Protein AF-A0A2E6N2S7-F1 (afdb_monomer_lite)

Radius of gyration: 23.58 Å; chains: 1; bounding box: 53×40×68 Å

Foldseek 3Di:
DDFQKDWDPFWPWFPFQPQVDPPGKFFAAPVVRDTDDDLPDLRGAWIAHALKIFGNVVLVKFKDKAQAAPVPPFFDDPDDTDRMDRPQWDQCDPPPLFQHRDTGGDRRIWMWMQGSVRWIKIKHWQDQFHPSDDRNDPQCSDPVRNGDGRTTIMIMMIGRDPGRGRDDDQDWFFAQPVVRDTDDPLVDLRTAWTDGQQAIFGPVVLVKFKAKDLAAPVPCPDDDPDDGDTDDRDQFDQQCCHVVHRDTHGDHRMKMWMQGSVRDIDIDHDPGSPD

Sequence (275 aa):
MYNTIIENKEPVGDINDYPDQAGKYTFYDLDQGATVADSSSDLWDIAFGGTTLLANAEHDGGIQVIQSTYSEVKNAPEMGFSDTNASWYVYTGEAPNLPKHAVLPKSDATIIIKTPTGNYAKMEILSYYEGNPDVTSAEFANFMTRSSAGYFTFNYVLQTSESTQLYHVDSYTFLDLDTGTIVEDTLSSQWDIGFNATNIIANTGHNGGIQPLNIAFNLVDEAPLDGYGSLEASWYTYTMNNTPPHAVLPKENYTLTVKTPDELYAKFRVISYYI

Secondary structure (DSSP, 8-state):
----EEE-SSPEEEEE--TTSTT--EEEETTTTEEES-SSSSS-SEEEETTEEEE-GGGT-EEEEEES-TTT--B--SS--BSEE-TTEEE-TT-TTS-TT-EEE-TTEEEEEE-TTS-EEEEEEEEEETT---TTSHHHHSTTTSPPEEEEEEEEEEE-SS--B-S----PEEE-TTT--EE--TTSSS--EEEETTEEEE-GGGT-EEEEESS-GGG--S--SS--BPPPS-SEEE-TTSSSTT-EEEPTT-EEEEE-TTS-EEEE----S--

Structure (mmCIF, N/CA/C/O backbone):
data_AF-A0A2E6N2S7-F1
#
_entry.id   AF-A0A2E6N2S7-F1
#
loop_
_atom_site.group_PDB
_atom_site.id
_atom_site.type_symbol
_atom_site.label_atom_id
_atom_site.label_alt_id
_atom_site.label_comp_id
_atom_site.label_asym_id
_atom_site.label_entity_id
_atom_site.label_seq_id
_atom_site.pdbx_PDB_ins_code
_atom_site.Cartn_x
_atom_site.Cartn_y
_atom_site.Cartn_z
_atom_site.occupancy
_atom_site.B_iso_or_equiv
_atom_site.auth_seq_id
_atom_site.auth_comp_id
_atom_site.auth_asym_id
_atom_site.auth_atom_id
_atom_site.pdbx_PDB_model_num
ATOM 1 N N . MET A 1 1 ? -10.932 10.083 13.652 1.00 45.81 1 MET A N 1
ATOM 2 C CA . MET A 1 1 ? -10.688 9.824 12.226 1.00 45.81 1 MET A CA 1
ATOM 3 C C . MET A 1 1 ? -10.253 8.383 12.106 1.00 45.81 1 MET A C 1
ATOM 5 O O . MET A 1 1 ? -9.238 8.018 12.689 1.00 45.81 1 MET A O 1
ATOM 9 N N . TYR A 1 2 ? -11.055 7.575 11.423 1.00 47.62 2 TYR A N 1
ATOM 10 C CA . TYR A 1 2 ? -10.744 6.194 11.053 1.00 47.62 2 TYR A CA 1
ATOM 11 C C . TYR A 1 2 ? -9.392 6.089 10.353 1.00 47.62 2 TYR A C 1
ATOM 13 O O . TYR A 1 2 ? -8.965 7.020 9.666 1.00 47.62 2 TYR A O 1
ATOM 21 N N . ASN A 1 3 ? -8.767 4.917 10.438 1.00 53.66 3 ASN A N 1
ATOM 22 C CA . ASN A 1 3 ? -7.751 4.585 9.462 1.00 53.66 3 ASN A CA 1
ATOM 23 C C . ASN A 1 3 ? -8.413 4.274 8.117 1.00 53.66 3 ASN A C 1
ATOM 25 O O . ASN A 1 3 ? -8.954 3.191 7.916 1.00 53.66 3 ASN A O 1
ATOM 29 N N . THR A 1 4 ? -8.385 5.239 7.213 1.00 66.38 4 THR A N 1
ATOM 30 C CA . THR A 1 4 ? -9.005 5.144 5.893 1.00 66.38 4 THR A CA 1
ATOM 31 C C . THR A 1 4 ? -7.978 4.793 4.821 1.00 66.38 4 THR A C 1
ATOM 33 O O . THR A 1 4 ? -8.149 5.146 3.662 1.00 66.38 4 THR A O 1
ATOM 36 N N . ILE A 1 5 ? -6.879 4.133 5.186 1.00 79.12 5 ILE A N 1
ATOM 37 C CA . ILE A 1 5 ? -5.790 3.819 4.264 1.00 79.12 5 ILE A CA 1
ATOM 38 C C . ILE A 1 5 ? -5.590 2.307 4.140 1.00 79.12 5 ILE A C 1
ATOM 40 O O . ILE A 1 5 ? -5.519 1.596 5.141 1.00 79.12 5 ILE A O 1
ATOM 44 N N . ILE A 1 6 ? -5.452 1.844 2.898 1.00 77.12 6 ILE A N 1
ATOM 45 C CA . ILE A 1 6 ? -4.908 0.542 2.515 1.00 77.12 6 ILE A CA 1
ATOM 46 C C . ILE A 1 6 ? -3.446 0.763 2.118 1.00 77.12 6 ILE A C 1
ATOM 48 O O . ILE A 1 6 ? -3.149 1.581 1.255 1.00 77.12 6 ILE A O 1
ATOM 52 N N . GLU A 1 7 ? -2.522 0.038 2.736 1.00 80.44 7 GLU A N 1
ATOM 53 C CA . GLU A 1 7 ? -1.099 0.059 2.388 1.00 80.44 7 GLU A CA 1
ATOM 54 C C . GLU A 1 7 ? -0.618 -1.375 2.199 1.00 80.44 7 GLU A C 1
ATOM 56 O O . GLU A 1 7 ? -0.964 -2.271 2.980 1.00 80.44 7 GLU A O 1
ATOM 61 N N . ASN A 1 8 ? 0.181 -1.607 1.160 1.00 72.94 8 ASN A N 1
ATOM 62 C CA . ASN A 1 8 ? 0.798 -2.907 0.965 1.00 72.94 8 ASN A CA 1
ATOM 63 C C . ASN A 1 8 ? 1.905 -3.116 2.013 1.00 72.94 8 ASN A C 1
ATOM 65 O O . ASN A 1 8 ? 2.840 -2.331 2.133 1.00 72.94 8 ASN A O 1
ATOM 69 N N . LYS A 1 9 ? 1.803 -4.200 2.789 1.00 59.19 9 LYS A N 1
ATOM 70 C CA . LYS A 1 9 ? 2.777 -4.512 3.853 1.00 59.19 9 LYS A CA 1
ATOM 71 C C . LYS A 1 9 ? 4.136 -4.955 3.309 1.00 59.19 9 LYS A C 1
ATOM 73 O O . LYS A 1 9 ? 5.143 -4.783 3.982 1.00 59.19 9 LYS A O 1
ATOM 78 N N . GLU A 1 10 ? 4.133 -5.524 2.110 1.00 74.44 10 GLU A N 1
ATOM 79 C CA . GLU A 1 10 ? 5.308 -5.902 1.330 1.00 74.44 10 GLU A CA 1
ATOM 80 C C . GLU A 1 10 ? 5.119 -5.394 -0.102 1.00 74.44 10 GLU A C 1
ATOM 82 O O . GLU A 1 10 ? 3.966 -5.293 -0.546 1.00 74.44 10 GLU A O 1
ATOM 87 N N . PRO A 1 11 ? 6.203 -5.101 -0.843 1.00 81.75 11 PRO A N 1
ATOM 88 C CA . PRO A 1 11 ? 6.109 -4.668 -2.229 1.00 81.75 11 PRO A CA 1
ATOM 89 C C . PRO A 1 11 ? 5.257 -5.616 -3.069 1.00 81.75 11 PRO A C 1
ATOM 91 O O . PRO A 1 11 ? 5.426 -6.836 -3.019 1.00 81.75 11 PRO A O 1
ATOM 94 N N . VAL A 1 12 ? 4.371 -5.048 -3.884 1.00 88.44 12 VAL A N 1
ATOM 95 C CA . VAL A 1 12 ? 3.730 -5.806 -4.958 1.00 88.44 12 VAL A CA 1
ATOM 96 C C . VAL A 1 12 ? 4.824 -6.132 -5.963 1.00 88.44 12 VAL A C 1
ATOM 98 O O . VAL A 1 12 ? 5.444 -5.220 -6.505 1.00 88.44 12 VAL A O 1
ATOM 101 N N . GLY A 1 13 ? 5.109 -7.416 -6.152 1.00 89.25 13 GLY A N 1
ATOM 102 C CA . GLY A 1 13 ? 6.222 -7.887 -6.972 1.00 89.25 13 GLY A CA 1
ATOM 103 C C . GLY A 1 13 ? 5.800 -8.376 -8.352 1.00 89.25 13 GLY A C 1
ATOM 104 O O . GLY A 1 13 ? 4.724 -8.949 -8.516 1.00 89.25 13 GLY A O 1
ATOM 105 N N . ASP A 1 14 ? 6.703 -8.196 -9.316 1.00 89.81 14 ASP A N 1
ATOM 106 C CA . ASP A 1 14 ? 6.715 -8.863 -10.624 1.00 89.81 14 ASP A CA 1
ATOM 107 C C . ASP A 1 14 ? 5.408 -8.785 -11.439 1.00 89.81 14 ASP A C 1
ATOM 109 O O . ASP A 1 14 ? 5.019 -9.739 -12.121 1.00 89.81 14 ASP A O 1
ATOM 113 N N . ILE A 1 15 ? 4.745 -7.623 -11.441 1.00 92.00 15 ILE A N 1
ATOM 114 C CA . ILE A 1 15 ? 3.624 -7.373 -12.354 1.00 92.00 15 ILE A CA 1
ATOM 115 C C . ILE A 1 15 ? 4.159 -7.282 -13.785 1.00 92.00 15 ILE A C 1
ATOM 117 O O . ILE A 1 15 ? 4.786 -6.296 -14.171 1.00 92.00 15 ILE A O 1
ATOM 121 N N . ASN A 1 16 ? 3.916 -8.337 -14.563 1.00 89.62 16 ASN A N 1
ATOM 122 C CA . ASN A 1 16 ? 4.327 -8.444 -15.959 1.00 89.62 16 ASN A CA 1
ATOM 123 C C . ASN A 1 16 ? 3.457 -7.538 -16.844 1.00 89.62 16 ASN A C 1
ATOM 125 O O . ASN A 1 16 ? 2.233 -7.673 -16.844 1.00 89.62 16 ASN A O 1
ATOM 129 N N . ASP A 1 17 ? 4.075 -6.651 -17.618 1.00 82.62 17 ASP A N 1
ATOM 130 C CA . ASP A 1 17 ? 3.407 -5.701 -18.519 1.00 82.62 17 ASP A CA 1
ATOM 131 C C . ASP A 1 17 ? 3.196 -6.231 -19.952 1.00 82.62 17 ASP A C 1
ATOM 133 O O . ASP A 1 17 ? 2.742 -5.501 -20.832 1.00 82.62 17 ASP A O 1
ATOM 137 N N . TYR A 1 18 ? 3.497 -7.511 -20.184 1.00 78.81 18 TYR A N 1
ATOM 138 C CA . TYR A 1 18 ? 3.562 -8.158 -21.494 1.00 78.81 18 TYR A CA 1
ATOM 139 C C . TYR A 1 18 ? 4.505 -7.429 -22.465 1.00 78.81 18 TYR A C 1
ATOM 141 O O . TYR A 1 18 ? 4.066 -7.002 -23.540 1.00 78.81 18 TYR A O 1
ATOM 149 N N . PRO A 1 19 ? 5.815 -7.361 -22.166 1.00 60.94 19 PRO A N 1
ATOM 150 C CA . PRO A 1 19 ? 6.756 -6.510 -22.901 1.00 60.94 19 PRO A CA 1
ATOM 151 C C . PRO A 1 19 ? 6.884 -6.900 -24.386 1.00 60.94 19 PRO A C 1
ATOM 153 O O . PRO A 1 19 ? 7.243 -6.077 -25.228 1.00 60.94 19 PRO A O 1
ATOM 156 N N . ASP A 1 20 ? 6.530 -8.143 -24.726 1.00 67.88 20 ASP A N 1
ATOM 157 C CA . ASP A 1 20 ? 6.567 -8.690 -26.085 1.00 67.88 20 ASP A CA 1
ATOM 158 C C . ASP A 1 20 ? 5.304 -8.395 -26.924 1.00 67.88 20 ASP A C 1
ATOM 160 O O . ASP A 1 20 ? 5.239 -8.762 -28.101 1.00 67.88 20 ASP A O 1
ATOM 164 N N . GLN A 1 21 ? 4.273 -7.761 -26.350 1.00 72.44 21 GLN A N 1
ATOM 165 C CA . GLN A 1 21 ? 2.991 -7.489 -27.014 1.00 72.44 21 GLN A CA 1
ATOM 166 C C . GLN A 1 21 ? 2.689 -5.987 -27.012 1.00 72.44 21 GLN A C 1
ATOM 168 O O . GLN A 1 21 ? 2.054 -5.457 -26.105 1.00 72.44 21 GLN A O 1
ATOM 173 N N . ALA A 1 22 ? 3.114 -5.296 -28.073 1.00 65.31 22 ALA A N 1
ATOM 174 C CA . ALA A 1 22 ? 2.882 -3.861 -28.223 1.00 65.31 22 ALA A CA 1
ATOM 175 C C . ALA A 1 22 ? 1.387 -3.498 -28.109 1.00 65.31 22 ALA A C 1
ATOM 177 O O . ALA A 1 22 ? 0.545 -4.075 -28.799 1.00 65.31 22 ALA A O 1
ATOM 178 N N . GLY A 1 23 ? 1.076 -2.510 -27.265 1.00 66.31 23 GLY A N 1
ATOM 179 C CA . GLY A 1 23 ? -0.289 -2.026 -27.028 1.00 66.31 23 GLY A CA 1
ATOM 180 C C . GLY A 1 23 ? -1.098 -2.854 -26.029 1.00 66.31 23 GLY A C 1
ATOM 181 O O . GLY A 1 23 ? -2.272 -2.557 -25.819 1.00 66.31 23 GLY A O 1
ATOM 182 N N . LYS A 1 24 ? -0.495 -3.877 -25.414 1.00 83.88 24 LYS A N 1
ATOM 183 C CA . LYS A 1 24 ? -1.107 -4.608 -24.309 1.00 83.88 24 LYS A CA 1
ATOM 184 C C . LYS A 1 24 ? -0.773 -3.936 -22.982 1.00 83.88 24 LYS A C 1
ATOM 186 O O . LYS A 1 24 ? 0.335 -3.447 -22.792 1.00 83.88 24 LYS A O 1
ATOM 191 N N . TYR A 1 25 ? -1.755 -3.935 -22.092 1.00 89.88 25 TYR A N 1
ATOM 192 C CA . TYR A 1 25 ? -1.628 -3.448 -20.730 1.00 89.88 25 TYR A CA 1
ATOM 193 C C . TYR A 1 25 ? -2.002 -4.554 -19.751 1.00 89.88 25 TYR A C 1
ATOM 195 O O . TYR A 1 25 ? -2.849 -5.404 -20.049 1.00 89.88 25 TYR A O 1
ATOM 203 N N . THR A 1 26 ? -1.391 -4.505 -18.575 1.00 94.56 26 THR A N 1
ATOM 204 C CA . THR A 1 26 ? -1.820 -5.266 -17.403 1.00 94.56 26 THR A CA 1
ATOM 205 C C . THR A 1 26 ? -2.539 -4.325 -16.455 1.00 94.56 26 THR A C 1
ATOM 207 O O . THR A 1 26 ? -1.920 -3.394 -15.948 1.00 94.56 26 THR A O 1
ATOM 210 N N . PHE A 1 27 ? -3.833 -4.555 -16.243 1.00 95.00 27 PHE A N 1
ATOM 211 C CA . PHE A 1 27 ? -4.695 -3.734 -15.392 1.00 95.00 27 PHE A CA 1
ATOM 212 C C . PHE A 1 27 ? -4.622 -4.212 -13.946 1.00 95.00 27 PHE A C 1
ATOM 214 O O . PHE A 1 27 ? -4.563 -5.420 -13.699 1.00 95.00 27 PHE A O 1
ATOM 221 N N . TYR A 1 28 ? -4.630 -3.277 -13.003 1.00 95.44 28 TYR A N 1
ATOM 222 C CA . TYR A 1 28 ? -4.494 -3.535 -11.578 1.00 95.44 28 TYR A CA 1
ATOM 223 C C . TYR A 1 28 ? -5.544 -2.753 -10.787 1.00 95.44 28 TYR A C 1
ATOM 225 O O . TYR A 1 28 ? -5.749 -1.559 -11.012 1.00 95.44 28 TYR A O 1
ATOM 233 N N . ASP A 1 29 ? -6.186 -3.459 -9.867 1.00 95.06 29 ASP A N 1
ATOM 234 C CA . ASP A 1 29 ? -7.141 -2.952 -8.888 1.00 95.06 29 ASP A CA 1
ATOM 235 C C . ASP A 1 29 ? -6.398 -2.785 -7.551 1.00 95.06 29 ASP A C 1
ATOM 237 O O . ASP A 1 29 ? -5.865 -3.755 -6.995 1.00 95.06 29 ASP A O 1
ATOM 241 N N . LEU A 1 30 ? -6.297 -1.546 -7.066 1.00 93.94 30 LEU A N 1
ATOM 242 C CA . LEU A 1 30 ? -5.593 -1.188 -5.833 1.00 93.94 30 LEU A CA 1
ATOM 243 C C . LEU A 1 30 ? -6.410 -1.521 -4.581 1.00 93.94 30 LEU A C 1
ATOM 245 O O . LEU A 1 30 ? -5.805 -1.775 -3.534 1.00 93.9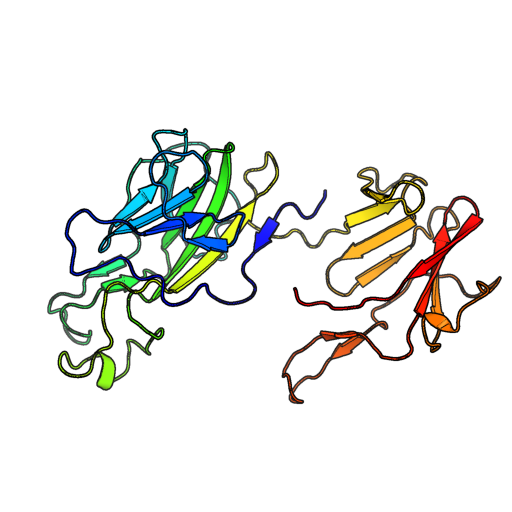4 30 LEU A O 1
ATOM 249 N N . ASP A 1 31 ? -7.742 -1.546 -4.683 1.00 89.50 31 ASP A N 1
ATOM 250 C CA . ASP A 1 31 ? -8.643 -1.957 -3.607 1.00 89.50 31 ASP A CA 1
ATOM 251 C C . ASP A 1 31 ? -8.498 -3.463 -3.335 1.00 89.50 31 ASP A C 1
ATOM 253 O O . ASP A 1 31 ? -8.380 -3.889 -2.183 1.00 89.50 31 ASP A O 1
ATOM 257 N N . GLN A 1 32 ? -8.450 -4.279 -4.393 1.00 88.50 32 GLN A N 1
ATOM 258 C CA . GLN A 1 32 ? -8.249 -5.730 -4.293 1.00 88.50 32 GLN A CA 1
ATOM 259 C C . GLN A 1 32 ? -6.776 -6.133 -4.166 1.00 88.50 32 GLN A C 1
ATOM 261 O O . GLN A 1 32 ? -6.483 -7.241 -3.712 1.00 88.50 32 GLN A O 1
ATOM 266 N N . GLY A 1 33 ? -5.850 -5.271 -4.591 1.00 90.62 33 GLY A N 1
ATOM 267 C CA . GLY A 1 33 ? -4.431 -5.601 -4.674 1.00 90.62 33 GLY A CA 1
ATOM 268 C C . GLY A 1 33 ? -4.157 -6.719 -5.686 1.00 90.62 33 GLY A C 1
ATOM 269 O O . GLY A 1 33 ? -3.375 -7.630 -5.407 1.00 90.62 33 GLY A O 1
ATOM 270 N N . ALA A 1 34 ? -4.833 -6.694 -6.838 1.00 89.06 34 ALA A N 1
ATOM 271 C CA . ALA A 1 34 ? -4.767 -7.770 -7.823 1.00 89.06 34 ALA A CA 1
ATOM 272 C C . ALA A 1 34 ? -4.886 -7.270 -9.267 1.00 89.06 34 ALA A C 1
ATOM 274 O O . ALA A 1 34 ? -5.436 -6.209 -9.548 1.00 89.06 34 ALA A O 1
ATOM 275 N N . THR A 1 35 ? -4.395 -8.080 -10.209 1.00 92.12 35 THR A N 1
ATOM 276 C CA . THR A 1 35 ? -4.603 -7.815 -11.639 1.00 92.12 35 THR A CA 1
ATOM 277 C C . THR A 1 35 ? -6.010 -8.201 -12.079 1.00 92.12 35 THR A C 1
ATOM 279 O O . THR A 1 35 ? -6.566 -9.197 -11.611 1.00 92.12 35 THR A O 1
ATOM 282 N N . VAL A 1 36 ? -6.562 -7.452 -13.033 1.00 92.06 36 VAL A N 1
ATOM 283 C CA . VAL A 1 36 ? -7.862 -7.742 -13.647 1.00 92.06 36 VAL A CA 1
ATOM 284 C C . VAL A 1 36 ? -7.732 -7.879 -15.163 1.00 92.06 36 VAL A C 1
ATOM 286 O O . VAL A 1 36 ? -6.840 -7.313 -15.793 1.00 92.06 36 VAL A O 1
ATOM 289 N N . ALA A 1 37 ? -8.608 -8.686 -15.763 1.00 88.12 37 ALA A N 1
ATOM 290 C CA . ALA A 1 37 ? -8.588 -8.950 -17.205 1.00 88.12 37 ALA A CA 1
ATOM 291 C C . ALA A 1 37 ? -9.474 -7.989 -18.013 1.00 88.12 37 ALA A C 1
ATOM 293 O O . ALA A 1 37 ? -9.289 -7.858 -19.222 1.00 88.12 37 ALA A O 1
ATOM 294 N N . ASP A 1 38 ? -10.460 -7.370 -17.365 1.00 86.50 38 ASP A N 1
ATOM 295 C CA . ASP A 1 38 ? -11.390 -6.444 -17.999 1.00 86.50 38 ASP A CA 1
ATOM 296 C C . ASP A 1 38 ? -10.794 -5.035 -18.043 1.00 86.50 38 ASP A C 1
ATOM 298 O O . ASP A 1 38 ? -10.432 -4.479 -17.012 1.00 86.50 38 ASP A O 1
ATOM 302 N N . SER A 1 39 ? -10.709 -4.467 -19.245 1.00 88.62 39 SER A N 1
ATOM 303 C CA . SER A 1 39 ? -10.189 -3.120 -19.489 1.00 88.62 39 SER A CA 1
ATOM 304 C C . SER A 1 39 ? -11.280 -2.059 -19.629 1.00 88.62 39 SER A C 1
ATOM 306 O O . SER A 1 39 ? -10.964 -0.900 -19.868 1.00 88.62 39 SER A O 1
ATOM 308 N N . SER A 1 40 ? -12.555 -2.456 -19.606 1.00 90.31 40 SER A N 1
ATOM 309 C CA . SER A 1 40 ? -13.687 -1.593 -19.969 1.00 90.31 40 SER A CA 1
ATOM 310 C C . SER A 1 40 ? -14.532 -1.132 -18.784 1.00 90.31 40 SER A C 1
ATOM 312 O O . SER A 1 40 ? -15.361 -0.236 -18.948 1.00 90.31 40 SER A O 1
ATOM 314 N N . SER A 1 41 ? -14.333 -1.725 -17.607 1.00 92.38 41 SER A N 1
ATOM 315 C CA . SER A 1 41 ? -15.009 -1.341 -16.367 1.00 92.38 41 SER A CA 1
ATOM 316 C C . SER A 1 41 ? -14.225 -0.310 -15.555 1.00 92.38 41 SER A C 1
ATOM 318 O O . SER A 1 41 ? -13.077 0.022 -15.852 1.00 92.38 41 SER A O 1
ATOM 320 N N . ASP A 1 42 ? -14.873 0.171 -14.502 1.00 93.56 42 ASP A N 1
ATOM 321 C CA . ASP A 1 42 ? -14.348 1.016 -13.431 1.00 93.56 42 ASP A CA 1
ATOM 322 C C . ASP A 1 42 ? -13.611 0.219 -12.336 1.00 93.56 42 ASP A C 1
ATOM 324 O O . ASP A 1 42 ? -13.215 0.789 -11.326 1.00 93.56 42 ASP A O 1
ATOM 328 N N . LEU A 1 43 ? -13.409 -1.092 -12.528 1.00 92.88 43 LEU A N 1
ATOM 329 C CA . LEU A 1 43 ? -12.814 -1.991 -11.529 1.00 92.88 43 LEU A CA 1
ATOM 330 C C . LEU A 1 43 ? -11.285 -1.911 -11.432 1.00 92.88 43 LEU A C 1
ATOM 332 O O . LEU A 1 43 ? -10.702 -2.561 -10.577 1.00 92.88 43 LEU A O 1
ATOM 336 N N . TRP A 1 44 ? -10.614 -1.200 -12.333 1.00 95.88 44 TRP A N 1
ATOM 337 C CA . TRP A 1 44 ? -9.159 -1.051 -12.310 1.00 95.88 44 TRP A CA 1
ATOM 338 C C . TRP A 1 44 ? -8.768 0.412 -12.176 1.00 95.88 44 TRP A C 1
ATOM 340 O O . TRP A 1 44 ? -9.443 1.299 -12.704 1.00 95.88 44 TRP A O 1
ATOM 350 N N . ASP A 1 45 ? -7.633 0.650 -11.526 1.00 97.25 45 ASP A N 1
ATOM 351 C CA . ASP A 1 45 ? -7.157 2.000 -11.215 1.00 97.25 45 ASP A CA 1
ATOM 352 C C . ASP A 1 45 ? -5.978 2.407 -12.092 1.00 97.25 45 ASP A C 1
ATOM 354 O O . ASP A 1 45 ? -5.908 3.529 -12.601 1.00 97.25 45 ASP A O 1
ATOM 358 N N . ILE A 1 46 ? -5.040 1.474 -12.270 1.00 97.69 46 ILE A N 1
ATOM 359 C CA . ILE A 1 46 ? -3.793 1.679 -12.999 1.00 97.69 46 ILE A CA 1
ATOM 360 C C . ILE A 1 46 ? -3.501 0.487 -13.902 1.00 97.69 46 ILE A C 1
ATOM 362 O O . ILE A 1 46 ? -3.780 -0.661 -13.559 1.00 97.69 46 ILE A O 1
ATOM 366 N N . ALA A 1 47 ? -2.906 0.753 -15.060 1.00 96.62 47 ALA A N 1
ATOM 367 C CA . ALA A 1 47 ? -2.406 -0.275 -15.950 1.00 96.62 47 ALA A CA 1
ATOM 368 C C . ALA A 1 47 ? -0.954 -0.021 -16.369 1.00 96.62 47 ALA A C 1
ATOM 370 O O . ALA A 1 47 ? -0.521 1.120 -16.549 1.00 96.62 47 ALA A O 1
ATOM 371 N N . PHE A 1 48 ? -0.211 -1.110 -16.548 1.00 95.94 48 PHE A N 1
ATOM 372 C CA . PHE A 1 48 ? 1.213 -1.114 -16.882 1.00 95.94 48 PHE A CA 1
ATOM 373 C C . PHE A 1 48 ? 1.410 -1.571 -18.328 1.00 95.94 48 PHE A C 1
ATOM 375 O O . PHE A 1 48 ? 0.868 -2.609 -18.712 1.00 95.94 48 PHE A O 1
ATOM 382 N N . GLY A 1 49 ? 2.161 -0.805 -19.125 1.00 92.69 49 GLY A N 1
ATOM 383 C CA . GLY A 1 49 ? 2.475 -1.151 -20.514 1.00 92.69 49 GLY A CA 1
ATOM 384 C C . GLY A 1 49 ? 3.791 -0.529 -20.984 1.00 92.69 49 GLY A C 1
ATOM 385 O O . GLY A 1 49 ? 3.879 0.682 -21.230 1.00 92.69 49 GLY A O 1
ATOM 386 N N . GLY A 1 50 ? 4.832 -1.350 -21.123 1.00 92.12 50 GLY A N 1
ATOM 387 C CA . GLY A 1 50 ? 6.194 -0.867 -21.322 1.00 92.12 50 GLY A CA 1
ATOM 388 C C . GLY A 1 50 ? 6.591 0.050 -20.168 1.00 92.12 50 GLY A C 1
ATOM 389 O O . GLY A 1 50 ? 6.340 -0.231 -19.007 1.00 92.12 50 GLY A O 1
ATOM 390 N N . THR A 1 51 ? 7.135 1.227 -20.468 1.00 93.94 51 THR A N 1
ATOM 391 C CA . THR A 1 51 ? 7.422 2.236 -19.435 1.00 93.94 51 THR A CA 1
ATOM 392 C C . THR A 1 51 ? 6.268 3.209 -19.169 1.00 93.94 51 THR A C 1
ATOM 394 O O . THR A 1 51 ? 6.428 4.167 -18.406 1.00 93.94 51 THR A O 1
ATOM 397 N N . THR A 1 52 ? 5.111 2.996 -19.800 1.00 95.25 52 THR A N 1
ATOM 398 C CA . THR A 1 52 ? 3.942 3.870 -19.669 1.00 95.25 52 THR A CA 1
ATOM 399 C C . THR A 1 52 ? 2.991 3.326 -18.614 1.00 95.25 52 THR A C 1
ATOM 401 O O . THR A 1 52 ? 2.609 2.158 -18.644 1.00 95.25 52 THR A O 1
ATOM 404 N N . LEU A 1 53 ? 2.580 4.209 -17.712 1.00 97.19 53 LEU A N 1
ATOM 405 C CA . LEU A 1 53 ? 1.498 3.984 -16.768 1.00 97.19 53 LEU A CA 1
ATOM 406 C C . LEU A 1 53 ? 0.223 4.612 -17.335 1.00 97.19 53 LEU A C 1
ATOM 408 O O . LEU A 1 53 ? 0.260 5.747 -17.822 1.00 97.19 53 LEU A O 1
ATOM 412 N N . LEU A 1 54 ? -0.881 3.878 -17.280 1.00 96.94 54 LEU A N 1
ATOM 413 C CA . LEU A 1 54 ? -2.199 4.287 -17.761 1.00 96.94 54 LEU A CA 1
ATOM 414 C C . LEU A 1 54 ? -3.159 4.356 -16.572 1.00 96.94 54 LEU A C 1
ATOM 416 O O . LEU A 1 54 ? -3.197 3.434 -15.766 1.00 96.94 54 LEU A O 1
ATOM 420 N N . ALA A 1 55 ? -3.932 5.430 -16.478 1.00 97.69 55 ALA A N 1
ATOM 421 C CA . ALA A 1 55 ? -5.043 5.543 -15.546 1.00 97.69 55 ALA A CA 1
ATOM 422 C C . ALA A 1 55 ? -6.365 5.207 -16.234 1.00 97.69 55 ALA A C 1
ATOM 424 O O . ALA A 1 55 ? -6.500 5.352 -17.452 1.00 97.69 55 ALA A O 1
ATOM 425 N N . ASN A 1 56 ? -7.362 4.834 -15.438 1.00 97.19 56 ASN A N 1
ATOM 426 C CA . ASN A 1 56 ? -8.712 4.575 -15.922 1.00 97.19 56 ASN A CA 1
ATOM 427 C C . ASN A 1 56 ? -9.504 5.870 -16.189 1.00 97.19 56 ASN A C 1
ATOM 429 O O . ASN A 1 56 ? -10.511 6.165 -15.550 1.00 97.19 56 ASN A O 1
ATOM 433 N N . ALA A 1 57 ? -9.004 6.687 -17.115 1.00 96.38 57 ALA A N 1
ATOM 434 C CA . ALA A 1 57 ? -9.525 8.026 -17.389 1.00 96.38 57 ALA A CA 1
ATOM 435 C C . ALA A 1 57 ? -10.920 8.034 -18.036 1.00 96.38 57 ALA A C 1
ATOM 437 O O . ALA A 1 57 ? -11.648 9.015 -17.901 1.00 96.38 57 ALA A O 1
ATOM 438 N N . GLU A 1 58 ? -11.320 6.945 -18.703 1.00 95.56 58 GLU A N 1
ATOM 439 C CA . GLU A 1 58 ? -12.688 6.798 -19.225 1.00 95.56 58 GLU A CA 1
ATOM 440 C C . GLU A 1 58 ? -13.733 6.699 -18.102 1.00 95.56 58 GLU A C 1
ATOM 442 O O . GLU A 1 58 ? -14.898 7.026 -18.324 1.00 95.56 58 GLU A O 1
ATOM 447 N N . HIS A 1 59 ? -13.298 6.318 -16.898 1.00 96.62 59 HIS A N 1
ATOM 448 C CA . HIS A 1 59 ? -14.102 6.240 -15.680 1.00 96.62 59 HIS A CA 1
ATOM 449 C C . HIS A 1 59 ? -13.619 7.246 -14.624 1.00 96.62 59 HIS A C 1
ATOM 451 O O . HIS A 1 59 ? -13.562 6.932 -13.445 1.00 96.62 59 HIS A O 1
ATOM 457 N N . ASP A 1 60 ? -13.237 8.459 -15.040 1.00 95.81 60 ASP A N 1
ATOM 458 C CA . ASP A 1 60 ? -12.833 9.579 -14.165 1.00 95.81 60 ASP A CA 1
ATOM 459 C C . ASP A 1 60 ? -11.549 9.379 -13.331 1.00 95.81 60 ASP A C 1
ATOM 461 O O . ASP A 1 60 ? -11.213 10.224 -12.480 1.00 95.81 60 ASP A O 1
ATOM 465 N N . GLY A 1 61 ? -10.795 8.313 -13.603 1.00 97.00 61 GLY A N 1
ATOM 466 C CA . GLY A 1 61 ? -9.466 8.093 -13.049 1.00 97.00 61 GLY A CA 1
ATOM 467 C C . GLY A 1 61 ? -8.418 9.053 -13.620 1.00 97.00 61 GLY A C 1
ATOM 468 O O . GLY A 1 61 ? -8.650 9.807 -14.565 1.00 97.00 61 GLY A O 1
ATOM 469 N N . GLY A 1 62 ? -7.219 9.039 -13.046 1.00 98.00 62 GLY A N 1
ATOM 470 C CA . GLY A 1 62 ? -6.125 9.864 -13.552 1.00 98.00 62 GLY A CA 1
ATOM 471 C C . GLY A 1 62 ? -4.785 9.575 -12.892 1.00 98.00 62 GLY A C 1
ATOM 472 O O . GLY A 1 62 ? -4.726 9.056 -11.784 1.00 98.00 62 GLY A O 1
ATOM 473 N N . ILE A 1 63 ? -3.690 9.936 -13.560 1.00 98.38 63 ILE A N 1
ATOM 474 C CA . ILE A 1 63 ? -2.330 9.740 -13.051 1.00 98.38 63 ILE A CA 1
ATOM 475 C C . ILE A 1 63 ? -1.515 11.034 -13.090 1.00 98.38 63 ILE A C 1
ATOM 477 O O . ILE A 1 63 ? -1.601 11.832 -14.022 1.00 98.38 63 ILE A O 1
ATOM 481 N N . GLN A 1 64 ? -0.689 11.241 -12.071 1.00 98.19 64 GLN A N 1
ATOM 482 C CA . GLN A 1 64 ? 0.298 12.314 -12.005 1.00 98.19 64 GLN A CA 1
ATOM 483 C C . GLN A 1 64 ? 1.602 11.776 -11.410 1.00 98.19 64 GLN A C 1
ATOM 485 O O . GLN A 1 64 ? 1.584 10.850 -10.612 1.00 98.19 64 GLN A O 1
ATOM 490 N N . VAL A 1 65 ? 2.746 12.360 -11.770 1.00 98.19 65 VAL A N 1
ATOM 491 C CA . VAL A 1 65 ? 4.032 12.070 -11.117 1.00 98.19 65 VAL A CA 1
ATOM 492 C C . VAL A 1 65 ? 4.540 13.340 -10.446 1.00 98.19 65 VAL A C 1
ATOM 494 O O . VAL A 1 65 ? 4.784 14.342 -11.118 1.00 98.19 65 VAL A O 1
ATOM 497 N N . ILE A 1 66 ? 4.699 13.287 -9.126 1.00 97.44 66 ILE A N 1
ATOM 498 C CA . ILE A 1 66 ? 5.241 14.359 -8.292 1.00 97.44 66 ILE A CA 1
ATOM 499 C C . ILE A 1 66 ? 6.746 14.145 -8.122 1.00 97.44 66 ILE A C 1
ATOM 501 O O . ILE A 1 66 ? 7.188 13.051 -7.775 1.00 97.44 66 ILE A O 1
ATOM 505 N N . GLN A 1 67 ? 7.525 15.210 -8.333 1.00 96.25 67 GLN A N 1
ATOM 506 C CA . GLN A 1 67 ? 8.974 15.227 -8.105 1.00 96.25 67 GLN A CA 1
ATOM 507 C C . GLN A 1 67 ? 9.306 15.398 -6.612 1.00 96.25 67 GLN A C 1
ATOM 509 O O . GLN A 1 67 ? 9.740 16.461 -6.171 1.00 96.25 67 GLN A O 1
ATOM 514 N N . SER A 1 68 ? 9.007 14.377 -5.816 1.00 94.38 68 SER A N 1
ATOM 515 C CA . SER A 1 68 ? 9.305 14.294 -4.387 1.00 94.38 68 SER A CA 1
ATOM 516 C C . SER A 1 68 ? 9.397 12.826 -3.977 1.00 94.38 68 SER A C 1
ATOM 518 O O . SER A 1 68 ? 8.881 11.939 -4.668 1.00 94.38 68 SER A O 1
ATOM 520 N N . THR A 1 69 ? 10.079 12.563 -2.866 1.00 91.00 69 THR A N 1
ATOM 521 C CA . THR A 1 69 ? 10.228 11.203 -2.346 1.00 91.00 69 THR A CA 1
ATOM 522 C C . THR A 1 69 ? 8.894 10.655 -1.833 1.00 91.00 69 THR A C 1
ATOM 524 O O . THR A 1 69 ? 8.028 11.400 -1.367 1.00 91.00 69 THR A O 1
ATOM 527 N N . TYR A 1 70 ? 8.742 9.331 -1.870 1.00 91.25 70 TYR A N 1
ATOM 528 C CA . TYR A 1 70 ? 7.506 8.645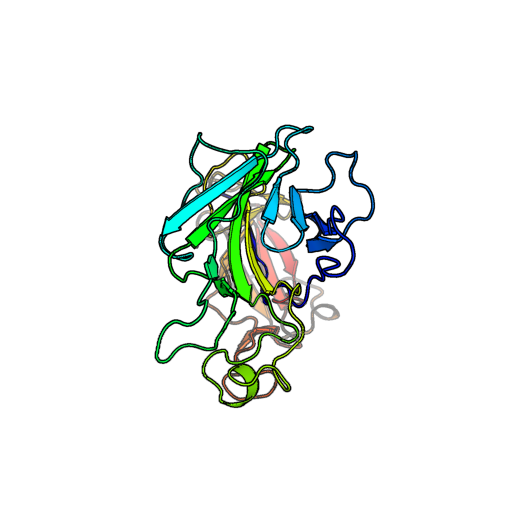 -1.480 1.00 91.25 70 TYR A CA 1
ATOM 529 C C . TYR A 1 70 ? 7.027 8.979 -0.056 1.00 91.25 70 TYR A C 1
ATOM 531 O O . TYR A 1 70 ? 5.825 9.091 0.209 1.00 91.25 70 TYR A O 1
ATOM 539 N N . SER A 1 71 ? 7.964 9.178 0.874 1.00 88.31 71 SER A N 1
ATOM 540 C CA . SER A 1 71 ? 7.679 9.493 2.279 1.00 88.31 71 SER A CA 1
ATOM 541 C C . SER A 1 71 ? 7.273 10.954 2.513 1.00 88.31 71 SER A C 1
ATOM 543 O O . SER A 1 71 ? 6.555 11.249 3.471 1.00 88.31 71 SER A O 1
ATOM 545 N N . GLU A 1 72 ? 7.698 11.873 1.646 1.00 89.50 72 GLU A N 1
ATOM 546 C CA . GLU A 1 72 ? 7.377 13.301 1.738 1.00 89.50 72 GLU A CA 1
ATOM 547 C C . GLU A 1 72 ? 5.990 13.625 1.180 1.00 89.50 72 GLU A C 1
ATOM 549 O O . GLU A 1 72 ? 5.334 14.563 1.649 1.00 89.50 72 GLU A O 1
ATOM 554 N N . VAL A 1 73 ? 5.506 12.832 0.221 1.00 92.56 73 VAL A N 1
ATOM 555 C CA . VAL A 1 73 ? 4.152 12.978 -0.311 1.00 92.56 73 VAL A CA 1
ATOM 556 C C . VAL A 1 73 ? 3.129 12.503 0.718 1.00 92.56 73 VAL A C 1
ATOM 558 O O . VAL A 1 73 ? 2.940 11.309 0.971 1.00 92.56 73 VAL A O 1
ATOM 561 N N . LYS A 1 74 ? 2.441 13.488 1.297 1.00 90.81 74 LYS A N 1
ATOM 562 C CA . LYS A 1 74 ? 1.418 13.303 2.330 1.00 90.81 74 LYS A CA 1
ATOM 563 C C . LYS A 1 74 ? -0.004 13.528 1.839 1.00 90.81 74 LYS A C 1
ATOM 565 O O . LYS A 1 74 ? -0.924 12.986 2.431 1.00 90.81 74 LYS A O 1
ATOM 570 N N . ASN A 1 75 ? -0.197 14.315 0.788 1.00 92.69 75 ASN A N 1
ATOM 571 C CA . ASN A 1 75 ? -1.525 14.572 0.245 1.00 92.69 75 ASN A CA 1
ATOM 572 C C . ASN A 1 75 ? -1.502 14.488 -1.280 1.00 92.69 75 ASN A C 1
ATOM 574 O O . ASN A 1 75 ? -0.521 14.897 -1.905 1.00 92.69 75 ASN A O 1
ATOM 578 N N . ALA A 1 76 ? -2.590 13.992 -1.858 1.00 94.75 76 ALA A N 1
ATOM 579 C CA . ALA A 1 76 ? -2.857 14.064 -3.281 1.00 94.75 76 ALA A CA 1
ATOM 580 C C . ALA A 1 76 ? -3.108 15.525 -3.706 1.00 94.75 76 ALA A C 1
ATOM 582 O O . ALA A 1 76 ? -3.718 16.294 -2.954 1.00 94.75 76 ALA A O 1
ATOM 583 N N . PRO A 1 77 ? -2.662 15.929 -4.904 1.00 94.06 77 PRO A N 1
ATOM 584 C CA . PRO A 1 77 ? -3.021 17.208 -5.492 1.00 94.06 77 PRO A CA 1
ATOM 585 C C . PRO A 1 77 ? -4.472 17.178 -5.990 1.00 94.06 77 PRO A C 1
ATOM 587 O O . PRO A 1 77 ? -4.978 16.137 -6.394 1.00 94.06 77 PRO A O 1
ATOM 590 N N . GLU A 1 78 ? -5.130 18.336 -6.024 1.00 88.12 78 GLU A N 1
ATOM 591 C CA . GLU A 1 78 ? -6.524 18.448 -6.491 1.00 88.12 78 GLU A CA 1
ATOM 592 C C . GLU A 1 78 ? -6.657 18.452 -8.026 1.00 88.12 78 GLU A C 1
ATOM 594 O O . GLU A 1 78 ? -7.746 18.270 -8.565 1.00 88.12 78 GLU A O 1
ATOM 599 N N . MET A 1 79 ? -5.564 18.695 -8.756 1.00 93.12 79 MET A N 1
ATOM 600 C CA . MET A 1 79 ? -5.585 18.879 -10.209 1.00 93.12 79 MET A CA 1
ATOM 601 C C . MET A 1 79 ? -4.290 18.422 -10.891 1.00 93.12 79 MET A C 1
ATOM 603 O O . MET A 1 79 ? -3.267 18.198 -10.245 1.00 93.12 79 MET A O 1
ATOM 607 N N . GLY A 1 80 ? -4.325 18.358 -12.227 1.00 95.06 80 GLY A N 1
ATOM 608 C CA . GLY A 1 80 ? -3.165 18.047 -13.072 1.00 95.06 80 GLY A CA 1
ATOM 609 C C . GLY A 1 80 ? -2.986 16.558 -13.373 1.00 95.06 80 GLY A C 1
ATOM 610 O O . GLY A 1 80 ? -1.877 16.135 -13.692 1.00 95.06 80 GLY A O 1
ATOM 611 N N . PHE A 1 81 ? -4.039 15.762 -13.219 1.00 97.56 81 PHE A N 1
ATOM 612 C CA . PHE A 1 81 ? -4.038 14.363 -13.625 1.00 97.56 81 PHE A CA 1
ATOM 613 C C . PHE A 1 81 ? -4.150 14.247 -15.148 1.00 97.56 81 PHE A C 1
ATOM 615 O O . PHE A 1 81 ? -4.848 15.036 -15.787 1.00 97.56 81 PHE A O 1
ATOM 622 N N . SER A 1 82 ? -3.447 13.273 -15.713 1.00 97.88 82 SER A N 1
ATOM 623 C CA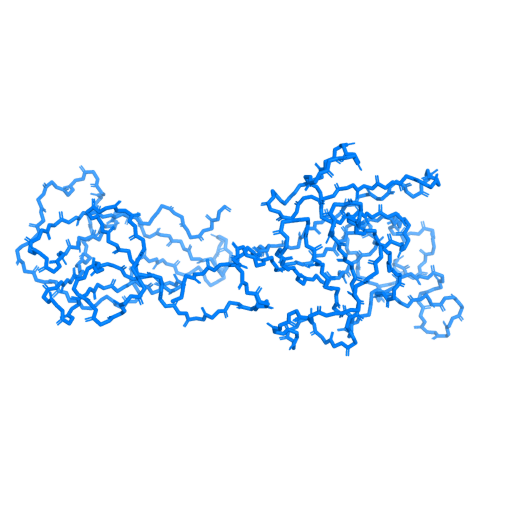 . SER A 1 82 ? -3.503 12.893 -17.123 1.00 97.88 82 SER A CA 1
ATOM 624 C C . SER A 1 82 ? -3.901 11.429 -17.267 1.00 97.88 82 SER A C 1
ATOM 626 O O . SER A 1 82 ? -3.824 10.667 -16.308 1.00 97.88 82 SER A O 1
ATOM 628 N N . ASP A 1 83 ? -4.280 11.021 -18.475 1.00 97.88 83 ASP A N 1
ATOM 629 C CA . ASP A 1 83 ? -4.665 9.631 -18.750 1.00 97.88 83 ASP A CA 1
ATOM 630 C C . ASP A 1 83 ? -3.453 8.692 -18.699 1.00 97.88 83 ASP A C 1
ATOM 632 O O . ASP A 1 83 ? -3.562 7.532 -18.322 1.00 97.88 83 ASP A O 1
ATOM 636 N N . THR A 1 84 ? -2.270 9.192 -19.068 1.00 97.31 84 THR A N 1
ATOM 637 C CA . THR A 1 84 ? -1.023 8.416 -19.091 1.00 97.31 84 THR A CA 1
ATOM 638 C C . THR A 1 84 ? 0.143 9.192 -18.492 1.00 97.31 84 THR A C 1
ATOM 640 O O . THR A 1 84 ? 0.152 10.429 -18.495 1.00 97.31 84 THR A O 1
ATOM 643 N N . ASN A 1 85 ? 1.153 8.478 -17.988 1.00 97.50 85 ASN A N 1
ATOM 644 C CA . ASN A 1 85 ? 2.411 9.070 -17.540 1.00 97.50 85 ASN A CA 1
ATOM 645 C C . ASN A 1 85 ? 3.601 8.102 -17.679 1.00 97.50 85 ASN A C 1
ATOM 647 O O . ASN A 1 85 ? 3.485 6.910 -17.421 1.00 97.50 85 ASN A O 1
ATOM 651 N N . ALA A 1 86 ? 4.772 8.630 -18.043 1.00 96.62 86 ALA A N 1
ATOM 652 C CA . ALA A 1 86 ? 6.022 7.874 -18.186 1.00 96.62 86 ALA A CA 1
ATOM 653 C C . ALA A 1 86 ? 7.217 8.582 -17.507 1.00 96.62 86 ALA A C 1
ATOM 655 O O . ALA A 1 86 ? 8.372 8.374 -17.862 1.00 96.62 86 ALA A O 1
ATOM 656 N N . SER A 1 87 ? 6.961 9.471 -16.542 1.00 97.44 87 SER A N 1
ATOM 657 C CA . SER A 1 87 ? 7.995 10.331 -15.937 1.00 97.44 87 SER A CA 1
ATOM 658 C C . SER A 1 87 ? 8.705 9.709 -14.728 1.00 97.44 87 SER A C 1
ATOM 660 O O . SER A 1 87 ? 9.628 10.326 -14.191 1.00 97.44 87 SER A O 1
ATOM 662 N N . TRP A 1 88 ? 8.306 8.505 -14.312 1.00 97.62 88 TRP A N 1
ATOM 663 C CA . TRP A 1 88 ? 8.760 7.818 -13.095 1.00 97.62 88 TRP A CA 1
ATOM 664 C C . TRP A 1 88 ? 10.190 7.254 -13.172 1.00 97.62 88 TRP A C 1
ATOM 666 O O . TRP A 1 88 ? 10.760 6.901 -12.144 1.00 97.62 88 TRP A O 1
ATOM 676 N N . TYR A 1 89 ? 10.798 7.188 -14.361 1.00 97.94 89 TYR A N 1
ATOM 677 C CA . TYR A 1 89 ? 12.103 6.554 -14.571 1.00 97.94 89 TYR A CA 1
ATOM 678 C C . TYR A 1 89 ? 13.133 7.464 -15.244 1.00 97.94 89 TYR A C 1
ATOM 680 O O . TYR A 1 89 ? 12.818 8.499 -15.842 1.00 97.94 89 TYR A O 1
ATOM 688 N N . VAL A 1 90 ? 14.392 7.036 -15.168 1.00 96.50 90 VAL A N 1
ATOM 689 C CA . VAL A 1 90 ? 15.504 7.488 -16.005 1.00 96.50 90 VAL A CA 1
ATOM 690 C C . VAL A 1 90 ? 15.934 6.340 -16.909 1.00 96.50 90 VAL A C 1
ATOM 692 O O . VAL A 1 90 ? 16.124 5.210 -16.461 1.00 96.50 90 VAL A O 1
ATOM 695 N N . TYR A 1 91 ? 16.123 6.641 -18.191 1.00 96.56 91 TYR A N 1
ATOM 696 C CA . TYR A 1 91 ? 16.773 5.730 -19.123 1.00 96.56 91 TYR A CA 1
ATOM 697 C C . TYR A 1 91 ? 18.267 6.039 -19.197 1.00 96.56 91 TYR A C 1
ATOM 699 O O . TYR A 1 91 ? 18.654 7.156 -19.544 1.00 96.56 91 TYR A O 1
ATOM 707 N N . THR A 1 92 ? 19.115 5.062 -18.885 1.00 94.69 92 THR A N 1
ATOM 708 C CA . THR A 1 92 ? 20.566 5.288 -18.776 1.00 94.69 92 THR A CA 1
ATOM 709 C C . THR A 1 92 ? 21.269 5.411 -20.128 1.00 94.69 92 THR A C 1
ATOM 711 O O . THR A 1 92 ? 22.341 6.010 -20.201 1.00 94.69 92 THR A O 1
ATOM 714 N N . GLY A 1 93 ? 20.699 4.858 -21.206 1.00 92.38 93 GLY A N 1
ATOM 715 C CA . GLY A 1 93 ? 21.337 4.846 -22.525 1.00 92.38 93 GLY A CA 1
ATOM 716 C C . GLY A 1 93 ? 22.765 4.288 -22.464 1.00 92.38 93 GLY A C 1
ATOM 717 O O . GLY A 1 93 ? 22.977 3.164 -22.023 1.00 92.38 93 GLY A O 1
ATOM 718 N N . GLU A 1 94 ? 23.755 5.080 -22.873 1.00 91.69 94 GLU A N 1
ATOM 719 C CA . GLU A 1 94 ? 25.180 4.729 -22.755 1.00 91.69 94 GLU A CA 1
ATOM 720 C C . GLU A 1 94 ? 25.938 5.591 -21.730 1.00 91.69 94 GLU A C 1
ATOM 722 O O . GLU A 1 94 ? 27.142 5.813 -21.866 1.00 91.69 94 GLU A O 1
ATOM 727 N N . ALA A 1 95 ? 25.244 6.111 -20.714 1.00 87.94 95 ALA A N 1
ATOM 728 C CA . ALA A 1 95 ? 25.860 6.949 -19.693 1.00 87.94 95 ALA A CA 1
ATOM 729 C C . ALA A 1 95 ? 27.058 6.243 -19.014 1.00 87.94 95 ALA A C 1
ATOM 731 O O . ALA A 1 95 ? 26.981 5.054 -18.687 1.00 87.94 95 ALA A O 1
ATOM 732 N N . PRO A 1 96 ? 28.176 6.959 -18.785 1.00 83.75 96 PRO A N 1
ATOM 733 C CA . PRO A 1 96 ? 29.350 6.378 -18.152 1.00 83.75 96 PRO A CA 1
ATOM 734 C C . PRO A 1 96 ? 29.035 5.957 -16.713 1.00 83.75 96 PRO A C 1
ATOM 736 O O . PRO A 1 96 ? 28.357 6.674 -15.983 1.00 83.75 96 PRO A O 1
ATOM 739 N N . ASN A 1 97 ? 29.586 4.814 -16.298 1.00 85.81 97 ASN A N 1
ATOM 740 C CA . ASN A 1 97 ? 29.444 4.245 -14.951 1.00 85.81 97 ASN A CA 1
ATOM 741 C C . ASN A 1 97 ? 28.015 3.830 -14.550 1.00 85.81 97 ASN A C 1
ATOM 743 O O . ASN A 1 97 ? 27.771 3.594 -13.371 1.00 85.81 97 ASN A O 1
ATOM 747 N N . LEU A 1 98 ? 27.090 3.707 -15.507 1.00 88.44 98 LEU A N 1
ATOM 748 C CA . LEU A 1 98 ? 25.759 3.143 -15.281 1.00 88.44 98 LEU A CA 1
ATOM 749 C C . LEU A 1 98 ? 25.549 1.880 -16.129 1.00 88.44 98 LEU A C 1
ATOM 751 O O . LEU A 1 98 ? 26.169 1.742 -17.191 1.00 88.44 98 LEU A O 1
ATOM 755 N N . PRO A 1 99 ? 24.664 0.957 -15.702 1.00 91.25 99 PRO A N 1
ATOM 756 C CA . PRO A 1 99 ? 24.222 -0.146 -16.545 1.00 91.25 99 PRO A CA 1
ATOM 757 C C . PRO A 1 99 ? 23.687 0.405 -17.863 1.00 91.25 99 PRO A C 1
ATOM 759 O O . PRO A 1 99 ? 22.808 1.265 -17.863 1.00 91.25 99 PRO A O 1
ATOM 762 N N . LYS A 1 100 ? 24.206 -0.069 -18.995 1.00 92.69 100 LYS A N 1
ATOM 763 C CA . LYS A 1 100 ? 23.764 0.411 -20.308 1.00 92.69 100 LYS A CA 1
ATOM 764 C C . LYS A 1 100 ? 22.298 0.046 -20.562 1.00 92.69 100 LYS A C 1
ATOM 766 O O . LYS A 1 100 ? 21.851 -1.027 -20.151 1.00 92.69 100 LYS A O 1
ATOM 771 N N . HIS A 1 101 ? 21.583 0.912 -21.274 1.00 93.00 101 HIS A N 1
ATOM 772 C CA . HIS A 1 101 ? 20.192 0.768 -21.717 1.00 93.00 101 HIS A CA 1
ATOM 773 C C . HIS A 1 101 ? 19.252 0.240 -20.621 1.00 93.00 101 HIS A C 1
ATOM 775 O O . HIS A 1 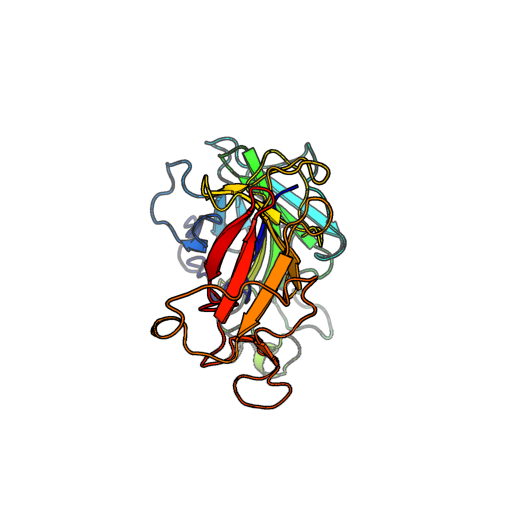101 ? 18.413 -0.622 -20.874 1.00 93.00 101 HIS A O 1
ATOM 781 N N . ALA A 1 102 ? 19.437 0.713 -19.392 1.00 95.50 102 ALA A N 1
ATOM 782 C CA . ALA A 1 102 ? 18.631 0.340 -18.243 1.00 95.50 102 ALA A CA 1
ATOM 783 C C . ALA A 1 102 ? 17.537 1.381 -17.981 1.00 95.50 102 ALA A C 1
ATOM 785 O O . ALA A 1 102 ? 17.719 2.572 -18.243 1.00 95.50 102 ALA A O 1
ATOM 786 N N . VAL A 1 103 ? 16.408 0.911 -17.459 1.00 96.88 103 VAL A N 1
ATOM 787 C CA . VAL A 1 103 ? 15.280 1.719 -16.987 1.00 96.88 103 VAL A CA 1
ATOM 788 C C . VAL A 1 103 ? 15.325 1.690 -15.467 1.00 96.88 103 VAL A C 1
ATOM 790 O O . VAL A 1 103 ? 15.068 0.654 -14.865 1.00 96.88 103 VAL A O 1
ATOM 793 N N . LEU A 1 104 ? 15.709 2.802 -14.850 1.00 96.12 104 LEU A N 1
ATOM 794 C CA . LEU A 1 104 ? 15.869 2.891 -13.401 1.00 96.12 104 LEU A CA 1
ATOM 795 C C . LEU A 1 104 ? 14.790 3.814 -12.826 1.00 96.12 104 LEU A C 1
ATOM 797 O O . LEU A 1 104 ? 14.679 4.948 -13.308 1.00 96.12 104 LEU A O 1
ATOM 801 N N . PRO A 1 105 ? 14.002 3.375 -11.828 1.00 96.94 105 PRO A N 1
ATOM 802 C CA . PRO A 1 105 ? 13.065 4.259 -11.149 1.00 96.94 105 PRO A CA 1
ATOM 803 C C . PRO A 1 105 ? 13.786 5.453 -10.517 1.00 96.94 105 PRO A C 1
ATOM 805 O O . PRO A 1 105 ? 14.924 5.350 -10.053 1.00 96.94 105 PRO A O 1
ATOM 808 N N . LYS A 1 106 ? 13.122 6.605 -10.509 1.00 96.44 106 LYS A N 1
ATOM 809 C CA . LYS A 1 106 ? 13.605 7.805 -9.828 1.00 96.44 106 LYS A CA 1
ATOM 810 C C . LYS A 1 106 ? 13.242 7.741 -8.350 1.00 96.44 106 LYS A C 1
ATOM 812 O O . LYS A 1 106 ? 12.074 7.592 -8.012 1.00 96.44 106 LYS A O 1
ATOM 817 N N . SER A 1 107 ? 14.224 7.945 -7.476 1.00 91.25 107 SER A N 1
ATOM 818 C CA . SER A 1 107 ? 14.004 8.015 -6.023 1.00 91.25 107 SER A CA 1
ATOM 819 C C . SER A 1 107 ? 13.157 9.219 -5.587 1.00 91.25 107 SER A C 1
ATOM 821 O O . SER A 1 107 ? 12.643 9.249 -4.475 1.00 91.25 107 SER A O 1
ATOM 823 N N . ASP A 1 108 ? 13.048 10.232 -6.445 1.00 93.75 108 ASP A N 1
ATOM 824 C CA . ASP A 1 108 ? 12.265 11.450 -6.251 1.00 93.75 108 ASP A CA 1
ATOM 825 C C . ASP A 1 108 ? 11.016 11.488 -7.146 1.00 93.75 108 ASP A C 1
ATOM 827 O O . ASP A 1 108 ? 10.522 12.568 -7.447 1.00 93.75 108 ASP A O 1
ATOM 831 N N . ALA A 1 109 ? 10.504 10.341 -7.600 1.00 96.62 109 ALA A N 1
ATOM 832 C CA . ALA A 1 109 ? 9.256 10.277 -8.355 1.00 96.62 109 ALA A CA 1
ATOM 833 C C . ALA A 1 109 ? 8.194 9.482 -7.597 1.00 96.62 109 ALA A C 1
ATOM 835 O O . ALA A 1 109 ? 8.220 8.253 -7.571 1.00 96.62 109 ALA A O 1
ATOM 836 N N . THR A 1 110 ? 7.211 10.195 -7.053 1.00 98.12 110 THR A N 1
ATOM 837 C CA . THR A 1 110 ? 6.013 9.586 -6.471 1.00 98.12 110 THR A CA 1
ATOM 838 C C . THR A 1 110 ? 4.867 9.679 -7.463 1.00 98.12 110 THR A C 1
ATOM 840 O O . THR A 1 110 ? 4.521 10.764 -7.932 1.00 98.12 110 THR A O 1
ATOM 843 N N . ILE A 1 111 ? 4.266 8.544 -7.789 1.00 98.56 111 ILE A N 1
ATOM 844 C CA . ILE A 1 111 ? 3.110 8.462 -8.675 1.00 98.56 111 ILE A CA 1
ATOM 845 C C . ILE A 1 111 ? 1.857 8.676 -7.831 1.00 98.56 111 ILE A C 1
ATOM 847 O O . ILE A 1 111 ? 1.693 8.013 -6.816 1.00 98.56 111 ILE A O 1
ATOM 851 N N . ILE A 1 112 ? 0.977 9.583 -8.243 1.00 98.38 112 ILE A N 1
ATOM 852 C CA . ILE A 1 112 ? -0.355 9.758 -7.665 1.00 98.38 112 ILE A CA 1
ATOM 853 C C . ILE A 1 112 ? -1.382 9.237 -8.648 1.00 98.38 112 ILE A C 1
ATOM 855 O O . ILE A 1 112 ? -1.350 9.587 -9.829 1.00 98.38 112 ILE A O 1
ATOM 859 N N . ILE A 1 113 ? -2.299 8.434 -8.137 1.00 98.31 113 ILE A N 1
ATOM 860 C CA . ILE A 1 113 ? -3.375 7.807 -8.890 1.00 98.31 113 ILE A CA 1
ATOM 861 C C . ILE A 1 113 ? -4.675 8.334 -8.296 1.00 98.31 113 ILE A C 1
ATOM 863 O O . ILE A 1 113 ? -4.870 8.271 -7.086 1.00 98.31 113 ILE A O 1
ATOM 867 N N . LYS A 1 114 ? -5.541 8.886 -9.136 1.00 97.50 114 LYS A N 1
ATOM 868 C CA . LYS A 1 114 ? -6.944 9.129 -8.821 1.00 97.50 114 LYS A CA 1
ATOM 869 C C . LYS A 1 114 ? -7.722 7.920 -9.333 1.00 97.50 114 LYS A C 1
ATOM 871 O O . LYS A 1 114 ? -7.640 7.622 -10.526 1.00 97.50 114 LYS A O 1
ATOM 876 N N . THR A 1 115 ? -8.416 7.223 -8.445 1.00 96.19 115 THR A N 1
ATOM 877 C CA . THR A 1 115 ? -9.208 6.035 -8.790 1.00 96.19 115 THR A CA 1
ATOM 878 C C . THR A 1 115 ? -10.527 6.443 -9.460 1.00 96.19 115 THR A C 1
ATOM 880 O O . THR A 1 115 ? -10.973 7.586 -9.284 1.00 96.19 115 THR A O 1
ATOM 883 N N . PRO A 1 116 ? -11.206 5.526 -10.173 1.00 95.38 116 PRO A N 1
ATOM 884 C CA . PRO A 1 116 ? -12.553 5.767 -10.696 1.00 95.38 116 PRO A CA 1
ATOM 885 C C . PRO A 1 116 ? -13.579 6.152 -9.628 1.00 95.38 116 PRO A C 1
ATOM 887 O O . PRO A 1 116 ? -14.495 6.936 -9.861 1.00 95.38 116 PRO A O 1
ATOM 890 N N . THR A 1 117 ? -13.387 5.647 -8.411 1.00 91.00 117 THR A N 1
ATOM 891 C CA . THR A 1 117 ? -14.237 5.937 -7.250 1.00 91.00 117 THR A CA 1
ATOM 892 C C . THR A 1 117 ? -13.992 7.321 -6.637 1.00 91.00 117 THR A C 1
ATOM 894 O O . THR A 1 117 ? -14.690 7.706 -5.702 1.00 91.00 117 THR A O 1
ATOM 897 N N . GLY A 1 118 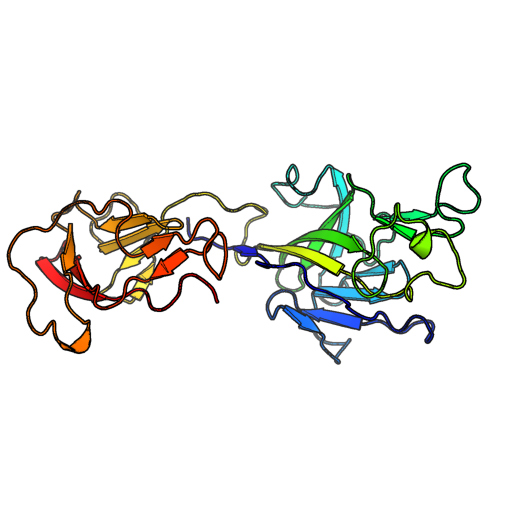? -13.033 8.098 -7.160 1.00 90.81 118 GLY A N 1
ATOM 898 C CA . GLY A 1 118 ? -12.698 9.442 -6.674 1.00 90.81 118 GLY A CA 1
ATOM 899 C C . GLY A 1 118 ? -11.731 9.466 -5.487 1.00 90.81 118 GLY A C 1
ATOM 900 O O . GLY A 1 118 ? -11.417 10.545 -4.981 1.00 90.81 118 GLY A O 1
ATOM 901 N N . ASN A 1 119 ? -11.238 8.299 -5.079 1.00 93.44 119 ASN A N 1
ATOM 902 C CA . ASN A 1 119 ? -10.197 8.140 -4.077 1.00 93.44 119 ASN A CA 1
ATOM 903 C C . ASN A 1 119 ? -8.807 8.412 -4.673 1.00 93.44 119 ASN A C 1
ATOM 905 O O . ASN A 1 119 ? -8.632 8.554 -5.887 1.00 93.44 119 ASN A O 1
ATOM 909 N N . TYR A 1 120 ? -7.793 8.473 -3.809 1.00 96.25 120 TYR A N 1
ATOM 910 C CA . TYR A 1 120 ? -6.414 8.715 -4.224 1.00 96.25 120 TYR A CA 1
ATOM 911 C C . TYR A 1 120 ? -5.468 7.653 -3.689 1.00 96.25 120 TYR A C 1
ATOM 913 O O . TYR A 1 120 ? -5.570 7.243 -2.537 1.00 96.25 120 TYR A O 1
ATOM 921 N N . ALA A 1 121 ? -4.476 7.288 -4.489 1.00 96.88 121 ALA A N 1
ATOM 922 C CA . ALA A 1 121 ? -3.335 6.511 -4.046 1.00 96.88 121 ALA A CA 1
ATOM 923 C C . ALA A 1 121 ? -2.020 7.224 -4.365 1.00 96.88 121 ALA A C 1
ATOM 925 O O . ALA A 1 121 ? -1.929 7.978 -5.335 1.00 96.88 121 ALA A O 1
ATOM 926 N N . LYS A 1 122 ? -0.979 6.953 -3.574 1.00 97.06 122 LYS A N 1
ATOM 927 C CA . LYS A 1 122 ? 0.413 7.160 -3.990 1.00 97.06 122 LYS A CA 1
ATOM 928 C C . LYS A 1 122 ? 1.083 5.824 -4.246 1.00 97.06 122 LYS A C 1
ATOM 930 O O . LYS A 1 122 ? 0.772 4.846 -3.579 1.00 97.06 122 LYS A O 1
ATOM 935 N N . MET A 1 123 ? 2.044 5.817 -5.155 1.00 97.81 123 MET A N 1
ATOM 936 C CA . MET A 1 123 ? 2.841 4.658 -5.518 1.00 97.81 123 MET A CA 1
ATOM 937 C C . MET A 1 123 ? 4.298 5.066 -5.761 1.00 97.81 123 MET A C 1
ATOM 939 O O . MET A 1 123 ? 4.572 6.132 -6.319 1.00 97.81 123 MET A O 1
ATOM 943 N N . GLU A 1 124 ? 5.232 4.202 -5.378 1.00 96.19 124 GLU A N 1
ATOM 944 C CA . GLU A 1 124 ? 6.629 4.253 -5.817 1.00 96.19 124 GLU A CA 1
ATOM 945 C C . GLU A 1 124 ? 6.988 2.957 -6.542 1.00 96.19 124 GLU A C 1
ATOM 947 O O . GLU A 1 124 ? 6.668 1.865 -6.078 1.00 96.19 124 GLU A O 1
ATOM 952 N N . ILE A 1 125 ? 7.667 3.067 -7.683 1.00 97.50 125 ILE A N 1
ATOM 953 C CA . ILE A 1 125 ? 8.178 1.895 -8.399 1.00 97.50 125 ILE A CA 1
ATOM 954 C C . ILE A 1 125 ? 9.581 1.599 -7.875 1.00 97.50 125 ILE A C 1
ATOM 956 O O . ILE A 1 125 ? 10.464 2.450 -7.936 1.00 97.50 125 ILE A O 1
ATOM 960 N N . LEU A 1 126 ? 9.786 0.379 -7.389 1.00 95.69 126 LEU A N 1
ATOM 961 C CA . LEU A 1 126 ? 11.060 -0.116 -6.871 1.00 95.69 126 LEU A CA 1
ATOM 962 C C . LEU A 1 126 ? 11.911 -0.761 -7.970 1.00 95.69 126 LEU A C 1
ATOM 964 O O . LEU A 1 126 ? 13.128 -0.596 -7.984 1.00 95.69 126 LEU A O 1
ATOM 968 N N . SER A 1 127 ? 11.279 -1.471 -8.910 1.00 96.38 127 SER A N 1
ATOM 969 C CA . SER A 1 127 ? 11.968 -2.133 -10.023 1.00 96.38 127 SER A CA 1
ATOM 970 C C . SER A 1 127 ? 11.080 -2.269 -11.258 1.00 96.38 127 SER A C 1
ATOM 972 O O . SER A 1 127 ? 9.858 -2.336 -11.155 1.00 96.38 127 SER A O 1
ATOM 974 N N . TYR A 1 128 ? 11.732 -2.322 -12.422 1.00 96.94 128 TYR A N 1
ATOM 975 C CA . TYR A 1 128 ? 11.161 -2.656 -13.736 1.00 96.94 128 TYR A CA 1
ATOM 976 C C . TYR A 1 128 ? 11.632 -4.032 -14.255 1.00 96.94 128 TYR A C 1
ATOM 978 O O . TYR A 1 128 ? 11.366 -4.423 -15.395 1.00 96.94 128 TYR A O 1
ATOM 986 N N . TYR A 1 129 ? 12.394 -4.747 -13.432 1.00 96.88 129 TYR A N 1
ATOM 987 C CA . TYR A 1 129 ? 13.036 -6.006 -13.768 1.00 96.88 129 TYR A CA 1
ATOM 988 C C . TYR A 1 129 ? 12.600 -7.121 -12.828 1.00 96.88 129 TYR A C 1
ATOM 990 O O . TYR A 1 129 ? 12.469 -6.903 -11.619 1.00 96.88 129 TYR A O 1
ATOM 998 N N . GLU A 1 130 ? 12.452 -8.309 -13.411 1.00 95.00 130 GLU A N 1
ATOM 999 C CA . GLU A 1 130 ? 11.987 -9.525 -12.750 1.00 95.00 130 GLU A CA 1
ATOM 1000 C C . GLU A 1 130 ? 12.870 -9.868 -11.544 1.00 95.00 130 GLU A C 1
ATOM 1002 O O . GLU A 1 130 ? 14.104 -9.913 -11.646 1.00 95.00 130 GLU A O 1
ATOM 1007 N N . GLY A 1 131 ? 12.227 -10.094 -10.399 1.00 91.88 131 GLY A N 1
ATOM 1008 C CA . GLY A 1 131 ? 12.872 -10.450 -9.141 1.00 91.88 131 GLY A CA 1
ATOM 1009 C C . GLY A 1 131 ? 13.526 -9.281 -8.403 1.00 91.88 131 GLY A C 1
ATOM 1010 O O . GLY A 1 131 ? 14.305 -9.532 -7.486 1.00 91.88 131 GLY A O 1
ATOM 1011 N N . ASN A 1 132 ? 13.243 -8.029 -8.791 1.00 93.81 132 ASN A N 1
ATOM 1012 C CA . ASN A 1 132 ? 13.779 -6.818 -8.153 1.00 93.81 132 ASN A CA 1
ATOM 1013 C C . ASN A 1 132 ? 15.311 -6.887 -7.907 1.00 93.81 132 ASN A C 1
ATOM 1015 O O . ASN A 1 132 ? 15.764 -6.872 -6.758 1.00 93.81 132 ASN A O 1
ATOM 1019 N N . PRO A 1 133 ? 16.127 -7.033 -8.970 1.00 94.94 133 PRO A N 1
ATOM 1020 C CA . PRO A 1 133 ? 17.562 -7.260 -8.836 1.00 94.94 133 PRO A CA 1
ATOM 1021 C C . PRO A 1 133 ? 18.304 -6.018 -8.324 1.00 94.94 133 PRO A C 1
ATOM 1023 O O . PRO A 1 133 ? 17.914 -4.881 -8.588 1.00 94.94 133 PRO A O 1
ATOM 1026 N N . ASP A 1 134 ? 19.460 -6.227 -7.685 1.00 93.81 134 ASP A N 1
ATOM 1027 C CA . ASP A 1 134 ? 20.388 -5.139 -7.366 1.00 93.81 134 ASP A CA 1
ATOM 1028 C C . ASP A 1 134 ? 20.951 -4.524 -8.658 1.00 93.81 134 ASP A C 1
ATOM 1030 O O . ASP A 1 134 ? 21.831 -5.087 -9.322 1.00 93.81 134 ASP A O 1
ATOM 1034 N N . VAL A 1 135 ? 20.455 -3.331 -8.992 1.00 91.12 135 VAL A N 1
ATOM 1035 C CA . VAL A 1 135 ? 20.816 -2.581 -10.203 1.00 91.12 135 VAL A CA 1
ATOM 1036 C C . VAL A 1 135 ? 22.270 -2.098 -10.222 1.00 91.12 135 VAL A C 1
ATOM 1038 O O . VAL A 1 135 ? 22.760 -1.658 -11.264 1.00 91.12 135 VAL A O 1
ATOM 1041 N N . THR A 1 136 ? 22.978 -2.179 -9.091 1.00 90.94 136 THR A N 1
ATOM 1042 C CA . THR A 1 136 ? 24.402 -1.830 -8.976 1.00 90.94 136 THR A CA 1
ATOM 1043 C C . THR A 1 136 ? 25.332 -3.026 -9.188 1.00 90.94 136 THR A C 1
ATOM 1045 O O . THR A 1 136 ? 26.547 -2.857 -9.326 1.00 90.94 136 THR A O 1
ATOM 1048 N N . SER A 1 137 ? 24.776 -4.238 -9.264 1.00 93.69 137 SER A N 1
ATOM 1049 C CA . SER A 1 137 ? 25.542 -5.470 -9.423 1.00 93.69 137 SER A CA 1
ATOM 1050 C C . SER A 1 137 ? 26.161 -5.617 -10.821 1.00 93.69 137 SER A C 1
ATOM 1052 O O . SER A 1 137 ? 25.647 -5.136 -11.836 1.00 93.69 137 SER A O 1
ATOM 1054 N N . ALA A 1 138 ? 27.273 -6.356 -10.896 1.00 91.56 138 ALA A N 1
ATOM 1055 C CA . ALA A 1 138 ? 27.905 -6.704 -12.171 1.00 91.56 138 ALA A CA 1
ATOM 1056 C C . ALA A 1 138 ? 27.006 -7.594 -13.051 1.00 91.56 138 ALA A C 1
ATOM 1058 O O . ALA A 1 138 ? 27.072 -7.517 -14.279 1.00 91.56 138 ALA A O 1
ATOM 1059 N N . GLU A 1 139 ? 26.163 -8.417 -12.422 1.00 93.19 139 GLU A N 1
ATOM 1060 C CA . GLU A 1 139 ? 25.188 -9.277 -13.094 1.00 93.19 139 GLU A CA 1
ATOM 1061 C C . GLU A 1 139 ? 24.129 -8.449 -13.822 1.00 93.19 139 GLU A C 1
ATOM 1063 O O . GLU A 1 139 ? 23.893 -8.660 -15.012 1.00 93.19 139 GLU A O 1
ATOM 1068 N N . PHE A 1 140 ? 23.574 -7.435 -13.154 1.00 94.50 140 PHE A N 1
ATOM 1069 C CA . PHE A 1 140 ? 22.632 -6.510 -13.770 1.00 94.50 140 PHE A CA 1
ATOM 1070 C C . PHE A 1 140 ? 23.287 -5.644 -14.856 1.00 94.50 140 PHE A C 1
ATOM 1072 O O . PHE A 1 140 ? 22.682 -5.345 -15.889 1.00 94.50 140 PHE A O 1
ATOM 1079 N N . ALA A 1 141 ? 24.544 -5.235 -14.668 1.00 92.56 141 ALA A N 1
ATOM 1080 C CA . ALA A 1 141 ? 25.246 -4.412 -15.650 1.00 92.56 141 ALA A CA 1
ATOM 1081 C C . ALA A 1 141 ? 25.417 -5.119 -17.010 1.00 92.56 141 ALA A C 1
ATOM 1083 O O . ALA A 1 141 ? 25.433 -4.454 -18.051 1.00 92.56 141 ALA A O 1
ATOM 1084 N N . ASN A 1 142 ? 25.508 -6.451 -17.016 1.00 90.56 142 ASN A N 1
ATOM 1085 C CA . ASN A 1 142 ? 25.701 -7.261 -18.212 1.00 90.56 142 ASN A CA 1
ATOM 1086 C C . ASN A 1 142 ? 24.364 -7.640 -18.876 1.00 90.56 142 ASN A C 1
ATOM 1088 O O . ASN A 1 142 ? 23.547 -8.353 -18.308 1.00 90.56 142 ASN A O 1
ATOM 1092 N N . PHE A 1 143 ? 24.173 -7.229 -20.133 1.00 87.75 143 PHE A N 1
ATOM 1093 C CA . PHE A 1 143 ? 22.964 -7.523 -20.917 1.00 87.75 143 PHE A CA 1
ATOM 1094 C C . PHE A 1 143 ? 22.625 -9.005 -21.064 1.00 87.75 143 PHE A C 1
ATOM 1096 O O . PHE A 1 143 ? 21.458 -9.335 -21.227 1.00 87.75 143 PHE A O 1
ATOM 1103 N N . MET A 1 144 ? 23.626 -9.885 -21.049 1.00 89.50 144 MET A N 1
ATOM 1104 C CA . MET A 1 144 ? 23.407 -11.322 -21.224 1.00 89.50 144 MET A CA 1
ATOM 1105 C C . MET A 1 144 ? 22.892 -12.000 -19.953 1.00 89.50 144 MET A C 1
ATOM 1107 O O . MET A 1 144 ? 22.426 -13.132 -20.027 1.00 89.50 144 MET A O 1
ATOM 1111 N N . THR A 1 145 ? 23.035 -11.343 -18.800 1.00 92.31 145 THR A N 1
ATOM 1112 C CA . THR A 1 145 ? 22.683 -11.888 -17.481 1.00 92.31 145 THR A CA 1
ATOM 1113 C C . THR A 1 145 ? 21.650 -11.048 -16.742 1.00 92.31 145 THR A C 1
ATOM 1115 O O . THR A 1 145 ? 21.107 -11.508 -15.748 1.00 92.31 145 THR A O 1
ATOM 1118 N N . ARG A 1 146 ? 21.369 -9.825 -17.206 1.00 94.12 146 ARG A N 1
ATOM 1119 C CA . ARG A 1 146 ? 20.341 -8.962 -16.627 1.00 94.12 146 ARG A CA 1
ATOM 1120 C C . ARG A 1 146 ? 18.980 -9.658 -16.669 1.00 94.12 146 ARG A C 1
ATOM 1122 O O . ARG A 1 146 ? 18.598 -10.184 -17.714 1.00 94.12 146 ARG A O 1
ATOM 1129 N N . SER A 1 147 ? 18.250 -9.584 -15.557 1.00 94.19 147 SER A N 1
ATOM 1130 C CA . SER A 1 147 ? 16.862 -10.038 -15.466 1.00 94.19 147 SER A CA 1
ATOM 1131 C C . SER A 1 147 ? 15.976 -9.434 -16.556 1.00 94.19 147 SER A C 1
ATOM 1133 O O . SER A 1 147 ? 16.237 -8.337 -17.065 1.00 94.19 147 SER A O 1
ATOM 1135 N N . SER A 1 148 ? 14.898 -10.144 -16.880 1.00 93.69 148 SER A N 1
ATOM 1136 C CA . SER A 1 148 ? 13.875 -9.711 -17.830 1.00 93.69 148 SER A CA 1
ATOM 1137 C C . SER A 1 148 ? 13.305 -8.346 -17.437 1.00 93.69 148 SER A C 1
ATOM 1139 O O . SER A 1 148 ? 13.026 -8.099 -16.266 1.00 93.69 148 SER A O 1
ATOM 1141 N N . ALA A 1 149 ? 13.148 -7.450 -18.410 1.00 94.25 149 ALA A N 1
ATOM 1142 C CA . ALA A 1 149 ? 12.487 -6.158 -18.223 1.00 94.25 149 ALA A CA 1
ATOM 1143 C C . ALA A 1 149 ? 10.965 -6.296 -18.418 1.00 94.25 149 ALA A C 1
ATOM 1145 O O . ALA A 1 149 ? 10.532 -7.280 -19.013 1.00 94.25 149 ALA A O 1
ATOM 1146 N N . GLY A 1 150 ? 10.173 -5.313 -17.978 1.00 93.50 150 GLY A N 1
ATOM 1147 C CA . GLY A 1 150 ? 8.703 -5.370 -18.084 1.00 93.50 150 GLY A CA 1
ATOM 1148 C C . GLY A 1 150 ? 8.027 -6.009 -16.870 1.00 93.50 150 GLY A C 1
ATOM 1149 O O . GLY A 1 150 ? 6.917 -6.523 -16.960 1.00 93.50 150 GLY A O 1
ATO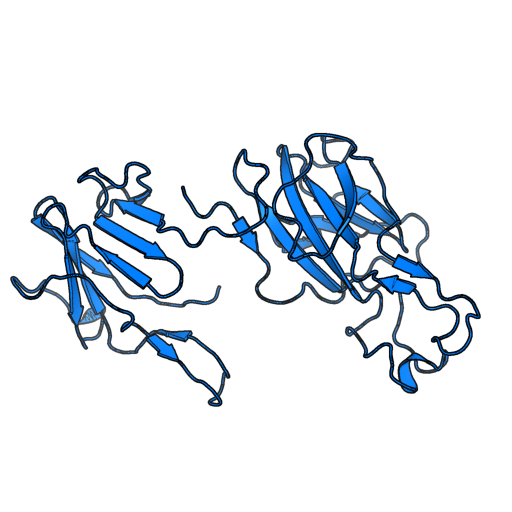M 1150 N N . TYR A 1 151 ? 8.717 -6.016 -15.729 1.00 95.19 151 TYR A N 1
ATOM 1151 C CA . TYR A 1 151 ? 8.232 -6.599 -14.482 1.00 95.19 151 TYR A CA 1
ATOM 1152 C C . TYR A 1 151 ? 8.272 -5.533 -13.396 1.00 95.19 151 TYR A C 1
ATOM 1154 O O . TYR A 1 151 ? 9.337 -5.161 -12.901 1.00 95.19 151 TYR A O 1
ATOM 1162 N N . PHE A 1 152 ? 7.105 -5.003 -13.053 1.00 96.81 152 PHE A N 1
ATOM 1163 C CA . PHE A 1 152 ? 6.982 -3.924 -12.087 1.00 96.81 152 PHE A CA 1
ATOM 1164 C C . PHE A 1 152 ? 6.953 -4.468 -10.664 1.00 96.81 152 PHE A C 1
ATOM 1166 O O . PHE A 1 152 ? 6.132 -5.319 -10.330 1.00 96.81 152 PHE A O 1
ATOM 1173 N N . THR A 1 153 ? 7.827 -3.927 -9.819 1.00 96.56 153 THR A N 1
ATOM 1174 C CA . THR A 1 153 ? 7.761 -4.077 -8.362 1.00 96.56 153 THR A CA 1
ATOM 1175 C C . THR A 1 153 ? 7.526 -2.706 -7.744 1.00 96.56 153 THR A C 1
ATOM 1177 O O . THR A 1 153 ? 8.253 -1.774 -8.090 1.00 96.56 153 THR A O 1
ATOM 1180 N N . PHE A 1 154 ? 6.546 -2.548 -6.855 1.00 96.62 154 PHE A N 1
ATOM 1181 C CA . PHE A 1 154 ? 6.156 -1.238 -6.318 1.00 96.62 154 PHE A CA 1
ATOM 1182 C C . PHE A 1 154 ? 5.559 -1.300 -4.907 1.00 96.62 154 PHE A C 1
ATOM 1184 O O . PHE A 1 154 ? 5.067 -2.340 -4.471 1.00 96.62 154 PHE A O 1
ATOM 1191 N N . ASN A 1 155 ? 5.564 -0.154 -4.223 1.00 94.56 155 ASN A N 1
ATOM 1192 C CA . ASN A 1 155 ? 4.753 0.097 -3.030 1.00 94.56 155 ASN A CA 1
ATOM 1193 C C . ASN A 1 155 ? 3.617 1.059 -3.355 1.00 94.56 155 ASN A C 1
ATOM 1195 O O . ASN A 1 155 ? 3.768 1.905 -4.237 1.00 94.56 155 ASN A O 1
ATOM 1199 N N . TYR A 1 156 ? 2.506 0.963 -2.629 1.00 95.31 156 TYR A N 1
ATOM 1200 C CA . TYR A 1 156 ? 1.409 1.910 -2.716 1.00 95.31 156 TYR A CA 1
ATOM 1201 C C . TYR A 1 156 ? 0.645 2.092 -1.398 1.00 95.31 156 TYR A C 1
ATOM 1203 O O . TYR A 1 156 ? 0.550 1.209 -0.548 1.00 95.31 156 TYR A O 1
ATOM 1211 N N . VAL A 1 157 ? 0.046 3.270 -1.275 1.00 92.75 157 VAL A N 1
ATOM 1212 C CA . VAL A 1 157 ? -0.882 3.663 -0.215 1.00 92.75 157 VAL A CA 1
ATOM 1213 C C . VAL A 1 157 ? -2.132 4.189 -0.900 1.00 92.75 157 VAL A C 1
ATOM 1215 O O . VAL A 1 157 ? -2.039 5.169 -1.634 1.00 92.75 157 VAL A O 1
ATOM 1218 N N . LEU A 1 158 ? -3.278 3.561 -0.661 1.00 92.88 158 LEU A N 1
ATOM 1219 C CA . LEU A 1 158 ? -4.596 3.934 -1.166 1.00 92.88 158 LEU A CA 1
ATOM 1220 C C . LEU A 1 158 ? -5.447 4.513 -0.032 1.00 92.88 158 LEU A C 1
ATOM 1222 O O . LEU A 1 158 ? -5.591 3.911 1.025 1.00 92.88 158 LEU A O 1
ATOM 1226 N N . GLN A 1 159 ? -6.032 5.679 -0.263 1.00 90.00 159 GLN A N 1
ATOM 1227 C CA . GLN A 1 159 ? -7.037 6.305 0.586 1.00 90.00 159 GLN A CA 1
ATOM 1228 C C . GLN A 1 159 ? -8.423 5.752 0.215 1.00 90.00 159 GLN A C 1
ATOM 1230 O O . GLN A 1 159 ? -8.742 5.650 -0.955 1.00 90.00 159 GLN A O 1
ATOM 1235 N N . THR A 1 160 ? -9.249 5.396 1.194 1.00 84.94 160 THR A N 1
ATOM 1236 C CA . THR A 1 160 ? -10.567 4.742 1.024 1.00 84.94 160 THR A CA 1
ATOM 1237 C C . THR A 1 160 ? -11.719 5.597 1.558 1.00 84.94 160 THR A C 1
ATOM 1239 O O . THR A 1 160 ? -12.834 5.121 1.764 1.00 84.94 160 THR A O 1
ATOM 1242 N N . SER A 1 161 ? -11.450 6.878 1.801 1.00 81.00 161 SER A N 1
ATOM 1243 C CA . SER A 1 161 ? -12.435 7.894 2.164 1.00 81.00 161 SER A CA 1
ATOM 1244 C C . SER A 1 161 ? -12.250 9.147 1.316 1.00 81.00 161 SER A C 1
ATOM 1246 O O . SER A 1 161 ? -11.228 9.307 0.653 1.00 81.00 161 SER A O 1
ATOM 1248 N N . GLU A 1 162 ? -13.207 10.072 1.394 1.00 80.19 162 GLU A N 1
ATOM 1249 C CA . GLU A 1 162 ? -13.176 11.375 0.716 1.00 80.19 162 GLU A CA 1
ATOM 1250 C C . GLU A 1 162 ? -12.122 12.328 1.321 1.00 80.19 162 GLU A C 1
ATOM 1252 O O . GLU A 1 162 ? -12.421 13.380 1.886 1.00 80.19 162 GLU A O 1
ATOM 1257 N N . SER A 1 163 ? -10.854 11.942 1.228 1.00 85.12 163 SER A N 1
ATOM 1258 C CA . SER A 1 163 ? -9.697 12.668 1.731 1.00 85.12 163 SER A CA 1
ATOM 1259 C C . SER A 1 163 ? -8.577 12.612 0.700 1.00 85.12 163 SER A C 1
ATOM 1261 O O . SER A 1 163 ? -8.435 11.648 -0.046 1.00 85.12 163 SER A O 1
ATOM 1263 N N . THR A 1 164 ? -7.739 13.643 0.664 1.00 88.62 164 THR A N 1
ATOM 1264 C CA . THR A 1 164 ? -6.508 13.622 -0.134 1.00 88.62 164 THR A CA 1
ATOM 1265 C C . THR A 1 164 ? -5.334 13.052 0.646 1.00 88.62 164 THR A C 1
ATOM 1267 O O . THR A 1 164 ? -4.238 12.965 0.108 1.00 88.62 164 THR A O 1
ATOM 1270 N N . GLN A 1 165 ? -5.520 12.661 1.906 1.00 87.75 165 GLN A N 1
ATOM 1271 C CA . GLN A 1 165 ? -4.428 12.236 2.764 1.00 87.75 165 GLN A CA 1
ATOM 1272 C C . GLN A 1 165 ? -3.894 10.845 2.387 1.00 87.75 165 GLN A C 1
ATOM 1274 O O . GLN A 1 165 ? -4.633 9.866 2.367 1.00 87.75 165 GLN A O 1
ATOM 1279 N N . LEU A 1 166 ? -2.584 10.753 2.162 1.00 86.38 166 LEU A N 1
ATOM 1280 C CA . LEU A 1 166 ? -1.861 9.559 1.702 1.00 86.38 166 LEU A CA 1
ATOM 1281 C C . LEU A 1 166 ? -0.797 9.099 2.711 1.00 86.38 166 LEU A C 1
ATOM 1283 O O . LEU A 1 166 ? 0.275 8.620 2.346 1.00 86.38 166 LEU A O 1
ATOM 1287 N N . TYR A 1 167 ? -1.050 9.305 3.999 1.00 79.94 167 TYR A N 1
ATOM 1288 C CA . TYR A 1 167 ? -0.226 8.778 5.083 1.00 79.94 167 TYR A CA 1
ATOM 1289 C C . TYR A 1 167 ? -1.111 8.372 6.250 1.00 79.94 167 TYR A C 1
ATOM 1291 O O . TYR A 1 167 ? -2.099 9.047 6.553 1.00 79.94 167 TYR A O 1
ATOM 1299 N N . HIS A 1 168 ? -0.719 7.301 6.928 1.00 65.94 168 HIS A N 1
ATOM 1300 C CA . HIS A 1 168 ? -1.333 6.884 8.176 1.00 65.94 168 HIS A CA 1
ATOM 1301 C C . HIS A 1 168 ? -1.162 7.975 9.243 1.00 65.94 168 HIS A C 1
ATOM 1303 O O . HIS A 1 168 ? -0.040 8.398 9.530 1.00 65.94 168 HIS A O 1
ATOM 1309 N N . VAL A 1 169 ? -2.258 8.433 9.855 1.00 59.34 169 VAL A N 1
ATOM 1310 C CA . VAL A 1 169 ? -2.161 9.133 11.145 1.00 59.34 169 VAL A CA 1
ATOM 1311 C C . VAL A 1 169 ? -2.121 8.061 12.215 1.00 59.34 169 VAL A C 1
ATOM 1313 O O . VAL A 1 169 ? -3.045 7.249 12.281 1.00 59.34 169 VAL A O 1
ATOM 1316 N N . ASP A 1 170 ? -1.113 8.093 13.084 1.00 61.78 170 ASP A N 1
ATOM 1317 C CA . ASP A 1 170 ? -1.124 7.344 14.343 1.00 61.78 170 ASP A CA 1
ATOM 1318 C C . ASP A 1 170 ? -2.240 7.899 15.241 1.00 61.78 170 ASP A C 1
ATOM 1320 O O . ASP A 1 170 ? -2.022 8.685 16.163 1.00 61.78 170 ASP A O 1
ATOM 1324 N N . SER A 1 171 ? -3.474 7.517 14.938 1.00 71.06 171 SER A N 1
ATOM 1325 C CA . SER A 1 171 ? -4.678 7.901 15.656 1.00 71.06 171 SER A CA 1
ATOM 1326 C C . SER A 1 171 ? -5.445 6.653 16.057 1.00 71.06 171 SER A C 1
ATOM 1328 O O . SER A 1 171 ? -5.399 5.622 15.386 1.00 71.06 171 SER A O 1
ATOM 1330 N N . TYR A 1 172 ? -6.097 6.729 17.211 1.00 82.94 172 TYR A N 1
ATOM 1331 C CA . TYR A 1 172 ? -6.935 5.638 17.673 1.00 82.94 172 TYR A CA 1
ATOM 1332 C C . TYR A 1 172 ? -8.195 5.550 16.812 1.00 82.94 172 TYR A C 1
ATOM 1334 O O . TYR A 1 172 ? -8.874 6.552 16.592 1.00 82.94 172 TYR A O 1
ATOM 1342 N N . THR A 1 173 ? -8.515 4.338 16.365 1.00 86.88 173 THR A N 1
ATOM 1343 C CA . THR A 1 173 ? -9.849 3.992 15.864 1.00 86.88 173 THR A CA 1
ATOM 1344 C C . THR A 1 173 ? -10.671 3.476 17.038 1.00 86.88 173 THR A C 1
ATOM 1346 O O . THR A 1 173 ? -10.273 2.491 17.660 1.00 86.88 173 THR A O 1
ATOM 1349 N N . PHE A 1 174 ? -11.778 4.147 17.358 1.00 90.88 174 PHE A N 1
ATOM 1350 C CA . PHE A 1 174 ? -12.622 3.854 18.519 1.00 90.88 174 PHE A CA 1
ATOM 1351 C C . PHE A 1 174 ? -13.870 3.070 18.108 1.00 90.88 174 PHE A C 1
ATOM 1353 O O . PHE A 1 174 ? -14.602 3.516 17.238 1.00 90.88 174 PHE A O 1
ATOM 1360 N N . LEU A 1 175 ? -14.125 1.919 18.718 1.00 93.25 175 LEU A N 1
ATOM 1361 C CA . LEU A 1 175 ? -15.225 1.015 18.390 1.00 93.25 175 LEU A CA 1
ATOM 1362 C C . LEU A 1 175 ? -16.225 0.947 19.551 1.00 93.25 175 LEU A C 1
ATOM 1364 O O . LEU A 1 175 ? -15.825 0.803 20.707 1.00 93.25 175 LEU A O 1
ATOM 1368 N N . ASP A 1 176 ? -17.506 1.017 19.212 1.00 94.88 176 ASP A N 1
ATOM 1369 C CA . ASP A 1 176 ? -18.640 0.604 20.038 1.00 94.88 176 ASP A CA 1
ATOM 1370 C C . ASP A 1 176 ? -18.849 -0.909 19.828 1.00 94.88 176 ASP A C 1
ATOM 1372 O O . ASP A 1 176 ? -19.076 -1.377 18.708 1.00 94.88 176 ASP A O 1
ATOM 1376 N N . LEU A 1 177 ? -18.705 -1.690 20.896 1.00 94.44 177 LEU A N 1
ATOM 1377 C CA . LEU A 1 177 ? -18.820 -3.147 20.895 1.00 94.44 177 LEU A CA 1
ATOM 1378 C C . LEU A 1 177 ? -20.274 -3.624 20.875 1.00 94.44 177 LEU A C 1
ATOM 1380 O O . LEU A 1 177 ? -20.514 -4.756 20.449 1.00 94.44 177 LEU A O 1
ATOM 1384 N N . ASP A 1 178 ? -21.224 -2.792 21.298 1.00 91.38 178 ASP A N 1
ATOM 1385 C CA . ASP A 1 178 ? -22.649 -3.109 21.260 1.00 91.38 178 ASP A CA 1
ATOM 1386 C C . ASP A 1 178 ? -23.179 -3.048 19.826 1.00 91.38 178 ASP A C 1
ATOM 1388 O O . ASP A 1 178 ? -23.922 -3.930 19.383 1.00 91.38 178 ASP A O 1
ATOM 1392 N N . THR A 1 179 ? -22.773 -2.026 19.070 1.00 91.19 179 THR A N 1
ATOM 1393 C CA . THR A 1 179 ? -23.219 -1.842 17.681 1.00 91.19 179 THR A CA 1
ATOM 1394 C C . THR A 1 179 ? -22.245 -2.399 16.646 1.00 91.19 179 THR A C 1
ATOM 1396 O O . THR A 1 179 ? -22.638 -2.646 15.503 1.00 91.19 179 THR A O 1
ATOM 1399 N N . GLY A 1 180 ? -20.979 -2.599 17.017 1.00 88.44 180 GLY A N 1
ATOM 1400 C CA . GLY A 1 180 ? -19.899 -2.926 16.087 1.00 88.44 180 GLY A CA 1
ATOM 1401 C C . GLY A 1 180 ? -19.530 -1.762 15.162 1.00 88.44 180 GLY A C 1
ATOM 1402 O O . GLY A 1 180 ? -18.901 -1.981 14.125 1.00 88.44 180 GLY A O 1
ATOM 1403 N N . THR A 1 181 ? -19.944 -0.538 15.499 1.00 87.94 181 THR A N 1
ATOM 1404 C CA . THR A 1 181 ? -19.669 0.660 14.704 1.00 87.94 181 THR A CA 1
ATOM 1405 C C . THR A 1 181 ? -18.519 1.456 15.297 1.00 87.94 181 THR A C 1
ATOM 1407 O O . THR A 1 181 ? -18.223 1.387 16.486 1.00 87.94 181 THR A O 1
ATOM 1410 N N . ILE A 1 182 ? -17.824 2.206 14.454 1.00 88.00 182 ILE A N 1
ATOM 1411 C CA . ILE A 1 182 ? -16.740 3.076 14.909 1.00 88.00 182 ILE A CA 1
ATOM 1412 C C . ILE A 1 182 ? -17.329 4.438 15.273 1.00 88.00 182 ILE A C 1
ATOM 1414 O O . ILE A 1 182 ? -18.226 4.936 14.592 1.00 88.00 182 ILE A O 1
ATOM 1418 N N . VAL A 1 183 ? -16.780 5.041 16.319 1.00 88.31 183 VAL A N 1
ATOM 1419 C CA . VAL A 1 183 ? -17.229 6.286 16.936 1.00 88.31 183 VAL A CA 1
ATOM 1420 C C . VAL A 1 183 ? -16.180 7.373 16.711 1.00 88.31 183 VAL A C 1
ATOM 1422 O O . VAL A 1 183 ? -15.004 7.194 17.022 1.00 88.31 183 VAL A O 1
ATOM 1425 N N . GLU A 1 184 ? -16.602 8.526 16.196 1.00 83.31 184 GLU A N 1
ATOM 1426 C CA . GLU A 1 184 ? -15.691 9.646 15.909 1.00 83.31 184 GLU A CA 1
ATOM 1427 C C . GLU A 1 184 ? -15.521 10.626 17.072 1.00 83.31 184 GLU A C 1
ATOM 1429 O O . GLU A 1 184 ? -14.467 11.251 17.222 1.00 83.31 184 GLU A O 1
ATOM 1434 N N . ASP A 1 185 ? -16.550 10.770 17.909 1.00 85.81 185 ASP A N 1
ATOM 1435 C CA . ASP A 1 185 ? -16.487 11.636 19.081 1.00 85.81 185 ASP A CA 1
ATOM 1436 C C . ASP A 1 185 ? -15.695 10.959 20.205 1.00 85.81 185 ASP A C 1
ATOM 1438 O O . ASP A 1 185 ? -16.223 10.174 20.999 1.00 85.81 185 ASP A O 1
ATOM 1442 N N . THR A 1 186 ? -14.410 11.302 20.280 1.00 85.62 186 THR A N 1
ATOM 1443 C CA . THR A 1 186 ? -13.458 10.758 21.257 1.00 85.62 186 THR A CA 1
ATOM 1444 C C . THR A 1 186 ? -13.783 11.146 22.700 1.00 85.62 186 THR A C 1
ATOM 1446 O O . THR A 1 186 ? -13.306 10.495 23.631 1.00 85.62 186 THR A O 1
ATOM 1449 N N . LEU A 1 187 ? -14.600 12.185 22.902 1.00 90.12 187 LEU A N 1
ATOM 1450 C CA . LEU A 1 187 ? -15.038 12.640 24.220 1.00 90.12 187 LEU A CA 1
ATOM 1451 C C . LEU A 1 187 ? -16.352 11.986 24.657 1.00 90.12 187 LEU A C 1
ATOM 1453 O O . LEU A 1 187 ? -16.750 12.165 25.809 1.00 90.12 187 LEU A O 1
ATOM 1457 N N . SER A 1 188 ? -17.019 11.242 23.774 1.00 93.50 188 SER A N 1
ATOM 1458 C CA . SER A 1 188 ? -18.272 10.559 24.088 1.00 93.50 188 SER A CA 1
ATOM 1459 C C . SER A 1 188 ? -18.058 9.298 24.930 1.00 93.50 188 SER A C 1
ATOM 1461 O O . SER A 1 188 ? -16.977 8.706 24.963 1.00 93.50 188 SER A O 1
ATOM 1463 N N . SER A 1 189 ? -19.131 8.858 25.586 1.00 95.31 189 SER A N 1
ATOM 1464 C CA . SER A 1 189 ? -19.207 7.552 26.243 1.00 95.31 189 SER A CA 1
ATOM 1465 C C . SER A 1 189 ? -19.620 6.425 25.288 1.00 95.31 189 SER A C 1
ATOM 1467 O O . SER A 1 189 ? -19.842 5.320 25.755 1.00 95.31 189 SER A O 1
ATOM 1469 N N . GLN A 1 190 ? -19.784 6.698 23.985 1.00 95.81 190 GLN A N 1
ATOM 1470 C CA . GLN A 1 190 ? -20.299 5.710 23.026 1.00 95.81 190 GLN A CA 1
ATOM 1471 C C . GLN A 1 190 ? -19.263 4.660 22.633 1.00 95.81 190 GLN A C 1
ATOM 1473 O O . GLN A 1 190 ? -19.626 3.566 22.231 1.00 95.81 190 GLN A O 1
ATOM 1478 N N . TRP A 1 191 ? -17.976 4.997 22.686 1.00 95.81 191 TRP A N 1
ATOM 1479 C CA . TRP A 1 191 ? -16.929 4.050 22.331 1.00 95.81 191 TRP A CA 1
ATOM 1480 C C . TRP A 1 191 ? -16.465 3.250 23.543 1.00 95.81 191 TRP A C 1
ATOM 1482 O O . TRP A 1 191 ? -16.344 3.792 24.644 1.00 95.81 191 TRP A O 1
ATOM 1492 N N . ASP A 1 192 ? -16.102 1.992 23.309 1.00 95.31 192 ASP A N 1
ATOM 1493 C CA . ASP A 1 192 ? -15.660 1.067 24.354 1.00 95.31 192 ASP A CA 1
ATOM 1494 C C . ASP A 1 192 ? -14.163 0.814 24.302 1.00 95.31 192 ASP A C 1
ATOM 1496 O O . ASP A 1 192 ? -13.479 0.816 25.330 1.00 95.31 192 ASP A O 1
ATOM 1500 N N . ILE A 1 193 ? -13.654 0.590 23.089 1.00 93.38 193 ILE A N 1
ATOM 1501 C CA . ILE A 1 193 ? -12.290 0.140 22.834 1.00 93.38 193 ILE A CA 1
ATOM 1502 C C . ILE A 1 193 ? -11.655 0.940 21.696 1.00 93.38 193 ILE A C 1
ATOM 1504 O O . ILE A 1 193 ? -12.299 1.241 20.698 1.00 93.38 193 ILE A O 1
ATOM 1508 N N . GLY A 1 194 ? -10.382 1.295 21.839 1.00 91.19 194 GLY A N 1
ATOM 1509 C CA . GLY A 1 194 ? -9.608 2.021 20.837 1.00 91.19 194 GLY A CA 1
ATOM 1510 C C . GLY A 1 194 ? -8.395 1.224 20.374 1.00 91.19 194 GLY A C 1
ATOM 1511 O O . GLY A 1 194 ? -7.706 0.629 21.200 1.00 91.19 194 GLY A O 1
ATOM 1512 N N . PHE A 1 195 ? -8.088 1.262 19.078 1.00 88.56 195 PHE A N 1
ATOM 1513 C CA . PHE A 1 195 ? -6.926 0.594 18.480 1.00 88.56 195 PHE A CA 1
ATOM 1514 C C . PHE A 1 195 ? -5.997 1.590 17.786 1.00 88.56 195 PHE A C 1
ATOM 1516 O O . PHE A 1 195 ? -6.456 2.412 16.994 1.00 88.56 195 PHE A O 1
ATOM 1523 N N . ASN A 1 196 ? -4.695 1.494 18.050 1.00 84.75 196 ASN A N 1
ATOM 1524 C CA . ASN A 1 196 ? -3.645 2.224 17.337 1.00 84.75 196 ASN A CA 1
ATOM 1525 C C . ASN A 1 196 ? -2.382 1.355 17.290 1.00 84.75 196 ASN A C 1
ATOM 1527 O O . ASN A 1 196 ? -1.716 1.187 18.312 1.00 84.75 196 ASN A O 1
ATOM 1531 N N . ALA A 1 197 ? -2.057 0.805 16.117 1.00 82.44 197 ALA A N 1
ATOM 1532 C CA . ALA A 1 197 ? -0.959 -0.146 15.944 1.00 82.44 197 ALA A CA 1
ATOM 1533 C C . ALA A 1 197 ? -1.031 -1.278 16.990 1.00 82.44 197 ALA A C 1
ATOM 1535 O O . ALA A 1 197 ? -2.003 -2.033 17.027 1.00 82.44 197 ALA A O 1
ATOM 1536 N N . THR A 1 198 ? -0.033 -1.397 17.867 1.00 85.50 198 THR A N 1
ATOM 1537 C CA . THR A 1 198 ? -0.027 -2.391 18.947 1.00 85.50 198 THR A CA 1
ATOM 1538 C C . THR A 1 198 ? -0.691 -1.919 20.239 1.00 85.50 198 THR A C 1
ATOM 1540 O O . THR A 1 198 ? -0.801 -2.693 21.193 1.00 85.50 198 THR A O 1
ATOM 1543 N N . ASN A 1 199 ? -1.160 -0.678 20.289 1.00 86.50 199 ASN A N 1
ATOM 1544 C CA . ASN A 1 199 ? -1.865 -0.135 21.435 1.00 86.50 199 ASN A CA 1
ATOM 1545 C C . ASN A 1 199 ? -3.350 -0.454 21.336 1.00 86.50 199 ASN A C 1
ATOM 1547 O O . ASN A 1 199 ? -3.990 -0.262 20.300 1.00 86.50 199 ASN A O 1
ATOM 1551 N N . ILE A 1 200 ? -3.891 -0.914 22.457 1.00 90.12 200 ILE A N 1
ATOM 1552 C CA . ILE A 1 200 ? -5.318 -1.117 22.636 1.00 90.12 200 ILE A CA 1
ATOM 1553 C C . ILE A 1 200 ? -5.694 -0.412 23.928 1.00 90.12 200 ILE A C 1
ATOM 1555 O O . ILE A 1 200 ? -5.064 -0.652 24.953 1.00 90.12 200 ILE A O 1
ATOM 1559 N N . ILE A 1 201 ? -6.701 0.448 23.882 1.00 90.94 201 ILE A N 1
ATOM 1560 C CA . ILE A 1 201 ? -7.187 1.207 25.037 1.00 90.94 201 ILE A CA 1
ATOM 1561 C C . ILE A 1 201 ? -8.672 0.946 25.245 1.00 90.94 201 ILE A C 1
ATOM 1563 O O . ILE A 1 201 ? -9.357 0.519 24.325 1.00 90.94 201 ILE A O 1
ATOM 1567 N N . ALA A 1 202 ? -9.172 1.234 26.441 1.00 93.19 202 ALA A N 1
ATOM 1568 C CA . ALA A 1 202 ? -10.601 1.266 26.724 1.00 93.19 202 ALA A CA 1
ATOM 1569 C C . ALA A 1 202 ? -11.012 2.654 27.216 1.00 93.19 202 ALA A C 1
ATOM 1571 O O . ALA A 1 202 ? -10.153 3.452 27.607 1.00 93.19 202 ALA A O 1
ATOM 1572 N N . ASN A 1 203 ? -12.314 2.930 27.213 1.00 94.12 203 ASN A N 1
ATOM 1573 C CA . ASN A 1 203 ? -12.865 4.231 27.581 1.00 94.12 203 ASN A CA 1
ATOM 1574 C C . ASN A 1 203 ? -12.884 4.477 29.097 1.00 94.12 203 ASN A C 1
ATOM 1576 O O . ASN A 1 203 ? -13.927 4.594 29.740 1.00 94.12 203 ASN A O 1
ATOM 1580 N N . THR A 1 204 ? -11.695 4.568 29.688 1.00 93.56 204 THR A N 1
ATOM 1581 C CA . THR A 1 204 ? -11.509 4.781 31.130 1.00 93.56 204 THR A CA 1
ATOM 1582 C C . THR A 1 204 ? -11.996 6.147 31.608 1.00 93.56 204 THR A C 1
ATOM 1584 O O . THR A 1 204 ? -12.276 6.310 32.794 1.00 93.56 204 THR A O 1
ATOM 1587 N N . GLY A 1 205 ? -12.145 7.119 30.700 1.00 92.69 205 GLY A N 1
ATOM 1588 C CA . GLY A 1 205 ? -12.749 8.421 30.994 1.00 92.69 205 GLY A CA 1
ATOM 1589 C C . GLY A 1 205 ? -14.249 8.345 31.300 1.00 92.69 205 GLY A C 1
ATOM 1590 O O . GLY A 1 205 ? -14.769 9.232 31.973 1.00 92.69 205 GLY A O 1
ATOM 1591 N N . HIS A 1 206 ? -14.915 7.271 30.866 1.00 95.12 206 HIS A N 1
ATOM 1592 C CA . HIS A 1 206 ? -16.351 7.044 31.035 1.00 95.12 206 HIS A CA 1
ATOM 1593 C C . HIS A 1 206 ? -16.648 5.723 31.760 1.00 95.12 206 HIS A C 1
ATOM 1595 O O . HIS A 1 206 ? -17.593 5.031 31.422 1.00 95.12 206 HIS A O 1
ATOM 1601 N N . ASN A 1 207 ? -15.848 5.365 32.771 1.00 93.88 207 ASN A N 1
ATOM 1602 C CA . ASN A 1 207 ? -15.989 4.140 33.589 1.00 93.88 207 ASN A CA 1
ATOM 1603 C C . ASN A 1 207 ? -15.774 2.801 32.861 1.00 93.88 207 ASN A C 1
ATOM 1605 O O . ASN A 1 207 ? -15.897 1.742 33.486 1.00 93.88 207 ASN A O 1
ATOM 1609 N N . GLY A 1 208 ? -15.392 2.834 31.586 1.00 94.50 208 GLY A N 1
ATOM 1610 C CA . GLY A 1 208 ? -14.914 1.657 30.884 1.00 94.50 208 GLY A CA 1
ATOM 1611 C C . GLY A 1 208 ? -13.523 1.231 31.360 1.00 94.50 208 GLY A C 1
ATOM 1612 O O . GLY A 1 208 ? -12.862 1.883 32.173 1.00 94.50 208 GLY A O 1
ATOM 1613 N N . GLY A 1 209 ? -13.036 0.120 30.828 1.00 94.62 209 GLY A N 1
ATOM 1614 C CA . GLY A 1 209 ? -11.677 -0.326 31.091 1.00 94.62 209 GLY A CA 1
ATOM 1615 C C . GLY A 1 209 ? -11.377 -1.676 30.465 1.00 94.62 209 GLY A C 1
ATOM 1616 O O . GLY A 1 209 ? -12.264 -2.376 29.992 1.00 94.62 209 GLY A O 1
ATOM 1617 N N . ILE A 1 210 ? -10.106 -2.049 30.457 1.00 93.94 210 ILE A N 1
ATOM 1618 C CA . ILE A 1 210 ? -9.637 -3.302 29.871 1.00 93.94 210 ILE A CA 1
ATOM 1619 C C . ILE A 1 210 ? -8.759 -4.039 30.876 1.00 93.94 210 ILE A C 1
ATOM 1621 O O . ILE A 1 210 ? -8.012 -3.426 31.642 1.00 93.94 210 ILE A O 1
ATOM 1625 N N . GLN A 1 211 ? -8.874 -5.361 30.889 1.00 93.56 211 GLN A N 1
ATOM 1626 C CA . GLN A 1 211 ? -8.137 -6.232 31.785 1.00 93.56 211 GLN A CA 1
ATOM 1627 C C . GLN A 1 211 ? -7.599 -7.447 31.021 1.00 93.56 211 GLN A C 1
ATOM 1629 O O . GLN A 1 211 ? -8.353 -8.164 30.359 1.00 93.56 211 GLN A O 1
ATOM 1634 N N . PRO A 1 212 ? -6.289 -7.711 31.104 1.00 92.69 212 PRO A N 1
ATOM 1635 C CA . PRO A 1 212 ? -5.706 -8.896 30.510 1.00 92.69 212 PRO A CA 1
ATOM 1636 C C . PRO A 1 212 ? -5.794 -10.115 31.423 1.00 92.69 212 PRO A C 1
ATOM 1638 O O . PRO A 1 212 ? -5.453 -10.066 32.604 1.00 92.69 212 PRO A O 1
ATOM 1641 N N . LEU A 1 213 ? -6.168 -11.243 30.829 1.00 92.69 213 LEU A N 1
ATOM 1642 C CA . LEU A 1 213 ? -6.204 -12.556 31.450 1.00 92.69 213 LEU A CA 1
ATOM 1643 C C . LEU A 1 213 ? -5.244 -13.486 30.712 1.00 92.69 213 LEU A C 1
ATOM 1645 O O . LEU A 1 213 ? -5.378 -13.702 29.508 1.00 92.69 213 LEU A O 1
ATOM 1649 N N . ASN A 1 214 ? -4.321 -14.108 31.445 1.00 93.00 214 ASN A N 1
ATOM 1650 C CA . ASN A 1 214 ? -3.470 -15.189 30.929 1.00 93.00 214 ASN A CA 1
ATOM 1651 C C . ASN A 1 214 ? -4.254 -16.516 30.880 1.00 93.00 214 ASN A C 1
ATOM 1653 O O . ASN A 1 214 ? -3.854 -17.518 31.475 1.00 93.00 214 ASN A O 1
ATOM 1657 N N . ILE A 1 215 ? -5.427 -16.483 30.248 1.00 93.50 215 ILE A N 1
ATOM 1658 C CA . ILE A 1 215 ? -6.357 -17.598 30.105 1.00 93.50 215 ILE A CA 1
ATOM 1659 C C . ILE A 1 215 ? -6.753 -17.718 28.628 1.00 93.50 215 ILE A C 1
ATOM 1661 O O . ILE A 1 215 ? -6.928 -16.718 27.926 1.00 93.50 215 ILE A O 1
ATOM 1665 N N . ALA A 1 216 ? -6.911 -18.952 28.146 1.00 93.69 216 ALA A N 1
ATOM 1666 C CA . ALA A 1 216 ? -7.409 -19.218 26.801 1.00 93.69 216 ALA A CA 1
ATOM 1667 C C . ALA A 1 216 ? -8.825 -18.658 26.600 1.00 93.69 216 ALA A C 1
ATOM 1669 O O . ALA A 1 216 ? -9.682 -18.775 27.471 1.00 93.69 216 ALA A O 1
ATOM 1670 N N . PHE A 1 217 ? -9.093 -18.100 25.419 1.00 94.69 217 PHE A N 1
ATOM 1671 C CA . PHE A 1 217 ? -10.355 -17.416 25.104 1.00 94.69 217 PHE A CA 1
ATOM 1672 C C . PHE A 1 217 ? -11.613 -18.264 25.337 1.00 94.69 217 PHE A C 1
ATOM 1674 O O . PHE A 1 217 ? -12.646 -17.761 25.781 1.00 94.69 217 PHE A O 1
ATOM 1681 N N . ASN A 1 218 ? -11.527 -19.563 25.057 1.00 94.62 218 ASN A N 1
ATOM 1682 C CA . ASN A 1 218 ? -12.606 -20.528 25.256 1.00 94.62 218 ASN A CA 1
ATOM 1683 C C . ASN A 1 218 ? -12.793 -20.965 26.719 1.00 94.62 218 ASN A C 1
ATOM 1685 O O . ASN A 1 218 ? -13.717 -21.721 26.979 1.00 94.62 218 ASN A O 1
ATOM 1689 N N . LEU A 1 219 ? -11.915 -20.545 27.633 1.00 96.31 219 LEU A N 1
ATOM 1690 C CA . LEU A 1 219 ? -11.976 -20.860 29.064 1.00 96.31 219 LEU A CA 1
ATOM 1691 C C . LEU A 1 219 ? -12.391 -19.655 29.924 1.00 96.31 219 LEU A C 1
ATOM 1693 O O . LEU A 1 219 ? -12.520 -19.785 31.137 1.00 96.31 219 LEU A O 1
ATOM 1697 N N . VAL A 1 220 ? -12.558 -18.473 29.324 1.00 95.38 220 VAL A N 1
ATOM 1698 C CA . VAL A 1 220 ? -13.075 -17.285 30.017 1.00 95.38 220 VAL A CA 1
ATOM 1699 C C . VAL A 1 220 ? -14.593 -17.265 29.877 1.00 95.38 220 VAL A C 1
ATOM 1701 O O . VAL A 1 220 ? -15.107 -16.783 28.868 1.00 95.38 220 VAL A O 1
ATOM 1704 N N . ASP A 1 221 ? -15.302 -17.806 30.862 1.00 95.62 221 ASP A N 1
ATOM 1705 C CA . ASP A 1 221 ? -16.773 -17.875 30.850 1.00 95.62 221 ASP A CA 1
ATOM 1706 C C . ASP A 1 221 ? -17.435 -16.726 31.624 1.00 95.62 221 ASP A C 1
ATOM 1708 O O . ASP A 1 221 ? -18.573 -16.362 31.338 1.00 95.62 221 ASP A O 1
ATOM 1712 N N . GLU A 1 222 ? -16.704 -16.107 32.553 1.00 94.69 222 GLU A N 1
ATOM 1713 C CA . GLU A 1 222 ? -17.164 -14.976 33.359 1.00 94.69 222 GLU A CA 1
ATOM 1714 C C . GLU A 1 222 ? -16.119 -13.855 33.338 1.00 94.69 222 GLU A C 1
ATOM 1716 O O . GLU A 1 222 ? -14.911 -14.105 33.399 1.00 94.69 222 GLU A O 1
ATOM 1721 N N . ALA A 1 223 ? -16.587 -12.611 33.231 1.00 93.25 223 ALA A N 1
ATOM 1722 C CA . ALA A 1 223 ? -15.730 -11.438 33.317 1.00 93.25 223 ALA A CA 1
ATOM 1723 C C . ALA A 1 223 ? -15.376 -11.158 34.791 1.00 93.25 223 ALA A C 1
ATOM 1725 O O . ALA A 1 223 ? -16.256 -11.254 35.652 1.00 93.25 223 ALA A O 1
ATOM 1726 N N . PRO A 1 224 ? -14.125 -10.788 35.116 1.00 93.38 224 PRO A N 1
ATOM 1727 C CA . PRO A 1 224 ? -13.791 -10.342 36.464 1.00 93.38 224 PRO A CA 1
ATOM 1728 C C . PRO A 1 224 ? -14.583 -9.086 36.840 1.00 93.38 224 PRO A C 1
ATOM 1730 O O . PRO A 1 224 ? -15.021 -8.336 35.967 1.00 93.38 224 PRO A O 1
ATOM 1733 N N . LEU A 1 225 ? -14.760 -8.842 38.138 1.00 91.25 225 LEU A N 1
ATOM 1734 C CA . LEU A 1 225 ? -15.491 -7.668 38.637 1.00 91.25 225 LEU A CA 1
ATOM 1735 C C . LEU A 1 225 ? -14.580 -6.456 38.879 1.00 91.25 225 LEU A C 1
ATOM 1737 O O . LEU A 1 225 ? -15.061 -5.330 38.989 1.00 91.25 225 LEU A O 1
ATOM 1741 N N . ASP A 1 226 ? -13.272 -6.677 38.961 1.00 92.12 226 ASP A N 1
ATOM 1742 C CA . ASP A 1 226 ? -12.253 -5.681 39.263 1.00 92.12 226 ASP A CA 1
ATOM 1743 C C . ASP A 1 226 ? -11.012 -5.851 38.374 1.00 92.12 226 ASP A C 1
ATOM 1745 O O . ASP A 1 226 ? -10.865 -6.828 37.645 1.00 92.12 226 ASP A O 1
ATOM 1749 N N . GLY A 1 227 ? -10.107 -4.869 38.421 1.00 90.62 227 GLY A N 1
ATOM 1750 C CA . GLY A 1 227 ? -8.846 -4.901 37.670 1.00 90.62 227 GLY A CA 1
ATOM 1751 C C . GLY A 1 227 ? -8.906 -4.318 36.255 1.00 90.62 227 GLY A C 1
ATOM 1752 O O . GLY A 1 227 ? -7.935 -4.450 35.512 1.00 90.62 227 GLY A O 1
ATOM 1753 N N . TYR A 1 228 ? -10.001 -3.647 35.893 1.00 92.94 228 TYR A N 1
ATOM 1754 C CA . TYR A 1 228 ? -10.107 -2.879 34.652 1.00 92.94 228 TYR A CA 1
ATOM 1755 C C . TYR A 1 228 ? -9.333 -1.563 34.752 1.00 92.94 228 TYR A C 1
ATOM 1757 O O . TYR A 1 228 ? -9.513 -0.794 35.697 1.00 92.94 228 TYR A O 1
ATOM 1765 N N . GLY A 1 229 ? -8.485 -1.293 33.762 1.00 88.69 229 GLY A N 1
ATOM 1766 C CA . GLY A 1 229 ? -7.711 -0.058 33.676 1.00 88.69 229 GLY A CA 1
ATOM 1767 C C . GLY A 1 229 ? -7.338 0.287 32.238 1.00 88.69 229 GLY A C 1
ATOM 1768 O O . GLY A 1 229 ? -7.938 -0.218 31.291 1.00 88.69 229 GLY A O 1
ATOM 1769 N N . SER A 1 230 ? -6.343 1.159 32.069 1.00 78.88 230 SER A N 1
ATOM 1770 C CA . SER A 1 230 ? -5.716 1.419 30.770 1.00 78.88 230 SER A CA 1
ATOM 1771 C C . SER A 1 230 ? -4.715 0.309 30.445 1.00 78.88 230 SER A C 1
ATOM 1773 O O . SER A 1 230 ? -3.846 0.009 31.267 1.00 78.88 230 SER A O 1
ATOM 1775 N N . LEU A 1 231 ? -4.806 -0.290 29.257 1.00 71.06 231 LEU A N 1
ATOM 1776 C CA . LEU A 1 231 ? -3.842 -1.295 28.816 1.00 71.06 231 LEU A CA 1
ATOM 1777 C C . LEU A 1 231 ? -2.643 -0.622 28.140 1.00 71.06 231 LEU A C 1
ATOM 1779 O O . LEU A 1 231 ? -2.795 0.164 27.212 1.00 71.06 231 LEU A O 1
ATOM 1783 N N . GLU A 1 232 ? -1.448 -0.999 28.583 1.00 61.47 232 GLU A N 1
ATOM 1784 C CA . GLU A 1 232 ? -0.186 -0.756 27.884 1.00 61.47 232 GLU A CA 1
ATOM 1785 C C . GLU A 1 232 ? 0.275 -2.075 27.228 1.00 61.47 232 GLU A C 1
ATOM 1787 O O . GLU A 1 232 ? 0.029 -3.170 27.750 1.00 61.47 232 GLU A O 1
ATOM 1792 N N . ALA A 1 233 ? 0.908 -1.962 26.057 1.00 59.91 233 ALA A N 1
ATOM 1793 C CA . ALA A 1 233 ? 1.309 -3.009 25.106 1.00 59.91 233 ALA A CA 1
ATOM 1794 C C . ALA A 1 233 ? 1.679 -4.396 25.694 1.00 59.91 233 ALA A C 1
ATOM 1796 O O . ALA A 1 233 ? 2.846 -4.712 25.924 1.00 59.91 233 ALA A O 1
ATOM 1797 N N . SER A 1 234 ? 0.692 -5.280 25.877 1.00 78.75 234 SER A N 1
ATOM 1798 C CA . SER A 1 234 ? 0.910 -6.580 26.540 1.00 78.75 234 SER A CA 1
ATOM 1799 C C . SER A 1 234 ? 0.244 -7.786 25.874 1.00 78.75 234 SER A C 1
ATOM 1801 O O . SER A 1 234 ? 0.424 -8.903 26.356 1.00 78.75 234 SER A O 1
ATOM 1803 N N . TRP A 1 235 ? -0.449 -7.620 24.745 1.00 89.12 235 TRP A N 1
ATOM 1804 C CA . TRP A 1 235 ? -1.151 -8.716 24.059 1.00 89.12 235 TRP A CA 1
ATOM 1805 C C . TRP A 1 235 ? -0.284 -9.539 23.094 1.00 89.12 235 TRP A C 1
ATOM 1807 O O . TRP A 1 235 ? -0.725 -10.587 22.627 1.00 89.12 235 TRP A O 1
ATOM 1817 N N . TYR A 1 236 ? 0.951 -9.111 22.820 1.00 91.69 236 TYR A N 1
ATOM 1818 C CA . TYR A 1 236 ? 1.846 -9.751 21.853 1.00 91.69 236 TYR A CA 1
ATOM 1819 C C . TYR A 1 236 ? 3.241 -10.033 22.420 1.00 91.69 236 TYR A C 1
ATOM 1821 O O . TYR A 1 236 ? 3.650 -9.493 23.451 1.00 91.69 236 TYR A O 1
ATOM 1829 N N . THR A 1 237 ? 3.984 -10.881 21.716 1.00 89.75 237 THR A N 1
ATOM 1830 C CA . THR A 1 237 ? 5.438 -11.027 21.825 1.00 89.75 237 THR A CA 1
ATOM 1831 C C . THR A 1 237 ? 6.104 -10.454 20.581 1.00 89.75 237 THR A C 1
ATOM 1833 O O . THR A 1 237 ? 5.630 -10.699 19.473 1.00 89.75 237 THR A O 1
ATOM 1836 N N . TYR A 1 238 ? 7.205 -9.723 20.759 1.00 86.12 238 TYR A N 1
ATOM 1837 C CA . TYR A 1 238 ? 8.024 -9.228 19.654 1.00 86.12 238 TYR A CA 1
ATOM 1838 C C . TYR A 1 238 ? 9.228 -10.141 19.435 1.00 86.12 238 TYR A C 1
ATOM 1840 O O . TYR A 1 238 ? 10.013 -10.363 20.360 1.00 86.12 238 TYR A O 1
ATOM 1848 N N . THR A 1 239 ? 9.386 -10.681 18.230 1.00 80.44 239 THR A N 1
ATOM 1849 C CA . THR A 1 239 ? 10.376 -11.735 17.973 1.00 80.44 239 THR A CA 1
ATOM 1850 C C . THR A 1 239 ? 11.808 -11.233 17.783 1.00 80.44 239 THR A C 1
ATOM 1852 O O . THR A 1 239 ? 12.709 -12.060 17.832 1.00 80.44 239 THR A O 1
ATOM 1855 N N . MET A 1 240 ? 12.081 -9.926 17.663 1.00 80.44 240 MET A N 1
ATOM 1856 C CA . MET A 1 240 ? 13.431 -9.384 17.384 1.00 80.44 240 MET A CA 1
ATOM 1857 C C . MET A 1 240 ? 14.159 -10.183 16.279 1.00 80.44 240 MET A C 1
ATOM 1859 O O . MET A 1 240 ? 13.786 -10.075 15.121 1.00 80.44 240 MET A O 1
ATOM 1863 N N . ASN A 1 241 ? 15.144 -11.023 16.625 1.00 75.19 241 ASN A N 1
ATOM 1864 C CA . ASN A 1 241 ? 15.904 -11.852 15.675 1.00 75.19 241 ASN A CA 1
ATOM 1865 C C . ASN A 1 241 ? 15.399 -13.309 15.570 1.00 75.19 241 ASN A C 1
ATOM 1867 O O . ASN A 1 241 ? 15.985 -14.112 14.848 1.00 75.19 241 ASN A O 1
ATOM 1871 N N . ASN A 1 242 ? 14.357 -13.681 16.316 1.00 68.25 242 ASN A N 1
ATOM 1872 C CA . ASN A 1 242 ? 13.752 -15.013 16.290 1.00 68.25 242 ASN A CA 1
ATOM 1873 C C . ASN A 1 242 ? 12.816 -15.142 15.089 1.00 68.25 242 ASN A C 1
ATOM 1875 O O . ASN A 1 242 ? 12.207 -14.165 14.686 1.00 68.25 242 ASN A O 1
ATOM 1879 N N . THR A 1 243 ? 12.655 -16.341 14.535 1.00 61.41 243 THR A N 1
ATOM 1880 C CA . THR A 1 243 ? 11.807 -16.568 13.357 1.00 61.41 243 THR A CA 1
ATOM 1881 C C . THR A 1 243 ? 10.308 -16.525 13.704 1.00 61.41 243 THR A C 1
ATOM 1883 O O . THR A 1 243 ? 9.903 -17.242 14.621 1.00 61.41 243 THR A O 1
ATOM 1886 N N . PRO A 1 244 ? 9.466 -15.785 12.950 1.00 75.69 244 PRO A N 1
ATOM 1887 C CA . PRO A 1 244 ? 9.817 -14.798 11.916 1.00 75.69 244 PRO A CA 1
ATOM 1888 C C . PRO A 1 244 ? 10.395 -13.513 12.540 1.00 75.69 244 PRO A C 1
ATOM 1890 O O . PRO A 1 244 ? 9.840 -13.067 13.542 1.00 75.69 244 PRO A O 1
ATOM 1893 N N . PRO A 1 245 ? 11.490 -12.929 12.009 1.00 65.12 245 PRO A N 1
ATOM 1894 C CA . PRO A 1 245 ? 12.162 -11.781 12.628 1.00 65.12 245 PRO A CA 1
ATOM 1895 C C . PRO A 1 245 ? 11.276 -10.532 12.636 1.00 65.12 245 PRO A C 1
ATOM 1897 O O . PRO A 1 245 ? 10.459 -10.335 11.744 1.00 65.12 245 PRO A O 1
ATOM 1900 N N . HIS A 1 246 ? 11.457 -9.688 13.654 1.00 73.44 246 HIS A N 1
ATOM 1901 C CA . HIS A 1 246 ? 10.757 -8.414 13.854 1.00 73.44 246 HIS A CA 1
ATOM 1902 C C . HIS A 1 246 ? 9.221 -8.506 13.793 1.00 73.44 246 HIS A C 1
ATOM 1904 O O . HIS A 1 246 ? 8.543 -7.542 13.444 1.00 73.44 246 HIS A O 1
ATOM 1910 N N . ALA A 1 247 ? 8.667 -9.651 14.186 1.00 78.88 247 ALA A N 1
ATOM 1911 C CA . ALA A 1 247 ? 7.246 -9.939 14.128 1.00 78.88 247 ALA A CA 1
ATOM 1912 C C . ALA A 1 247 ? 6.533 -9.669 15.458 1.00 78.88 247 ALA A C 1
ATOM 1914 O O . ALA A 1 247 ? 7.045 -9.953 16.544 1.00 78.88 247 ALA A O 1
ATOM 1915 N N . VAL A 1 248 ? 5.307 -9.163 15.347 1.00 87.00 248 VAL A N 1
ATOM 1916 C CA . VAL A 1 248 ? 4.320 -9.009 16.420 1.00 87.00 248 VAL A CA 1
ATOM 1917 C C . VAL A 1 248 ? 3.420 -10.242 16.418 1.00 87.00 248 VAL A C 1
ATOM 1919 O O . VAL A 1 248 ? 2.542 -10.384 15.571 1.00 87.00 248 VAL A O 1
ATOM 1922 N N . LEU A 1 249 ? 3.643 -11.153 17.362 1.00 88.69 249 LEU A N 1
ATOM 1923 C CA . LEU A 1 249 ? 2.863 -12.387 17.472 1.00 88.69 249 LEU A CA 1
ATOM 1924 C C . LEU A 1 249 ? 1.888 -12.288 18.650 1.00 88.69 249 LEU A C 1
ATOM 1926 O O . LEU A 1 249 ? 2.354 -12.065 19.771 1.00 88.69 249 LEU A O 1
ATOM 1930 N N . PRO A 1 250 ? 0.567 -12.452 18.444 1.00 91.94 250 PRO A N 1
ATOM 1931 C CA . PRO A 1 250 ? -0.384 -12.509 19.548 1.00 91.94 250 PRO A CA 1
ATOM 1932 C C . PRO A 1 250 ? 0.006 -13.597 20.553 1.00 91.94 250 PRO A C 1
ATOM 1934 O O . PRO A 1 250 ? 0.383 -14.706 20.170 1.00 91.94 250 PRO A O 1
ATOM 1937 N N . LYS A 1 251 ? -0.076 -13.289 21.848 1.00 92.06 251 LYS A N 1
ATOM 1938 C CA . LYS A 1 251 ? 0.206 -14.269 22.900 1.00 92.06 251 LYS A CA 1
ATOM 1939 C C . LYS A 1 251 ? -0.834 -15.385 22.879 1.00 92.06 251 LYS A C 1
ATOM 1941 O O . LYS A 1 251 ? -2.038 -15.132 22.858 1.00 92.06 251 LYS A O 1
ATOM 1946 N N . GLU A 1 252 ? -0.366 -16.625 22.973 1.00 88.94 252 GLU A N 1
ATOM 1947 C CA . GLU A 1 252 ? -1.248 -17.749 23.275 1.00 88.94 252 GLU A CA 1
ATOM 1948 C C . GLU A 1 252 ? -1.816 -17.625 24.691 1.00 88.94 252 GLU A C 1
ATOM 1950 O O . GLU A 1 252 ? -1.176 -17.079 25.590 1.00 88.94 252 GLU A O 1
ATOM 1955 N N . ASN A 1 253 ? -3.020 -18.169 24.894 1.00 91.44 253 ASN A N 1
ATOM 1956 C CA . ASN A 1 253 ? -3.711 -18.153 26.185 1.00 91.44 253 ASN A CA 1
ATOM 1957 C C . ASN A 1 253 ? -3.824 -16.746 26.789 1.00 91.44 253 ASN A C 1
ATOM 1959 O O . ASN A 1 253 ? -3.657 -16.571 27.991 1.00 91.44 253 ASN A O 1
ATOM 1963 N N . TYR A 1 254 ? -4.086 -15.752 25.943 1.00 92.44 254 TYR A N 1
ATOM 1964 C CA . TYR A 1 254 ? -4.240 -14.365 26.347 1.00 92.44 254 TYR A CA 1
ATOM 1965 C C . TYR A 1 254 ? -5.597 -13.839 25.887 1.00 92.44 254 TYR A C 1
ATOM 1967 O O . TYR A 1 254 ? -5.880 -13.769 24.689 1.00 92.44 254 TYR A O 1
ATOM 1975 N N . THR A 1 255 ? -6.446 -13.491 26.848 1.00 93.88 255 THR A N 1
ATOM 1976 C CA . THR A 1 255 ? -7.788 -12.954 26.614 1.00 93.88 255 THR A CA 1
ATOM 1977 C C . THR A 1 255 ? -7.882 -11.577 27.237 1.00 93.88 255 THR A C 1
ATOM 1979 O O . THR A 1 255 ? -7.455 -11.377 28.369 1.00 93.88 255 THR A O 1
ATOM 1982 N N . LEU A 1 256 ? -8.448 -10.629 26.503 1.00 93.75 256 LEU A N 1
ATOM 1983 C CA . LEU A 1 256 ? -8.724 -9.292 27.001 1.00 93.75 256 LEU A CA 1
ATOM 1984 C C . LEU A 1 256 ? -10.208 -9.220 27.354 1.00 93.75 256 LEU A C 1
ATOM 1986 O O . LEU A 1 256 ? -11.054 -9.482 26.498 1.00 93.75 256 LEU A O 1
ATOM 1990 N N . THR A 1 257 ? -10.521 -8.895 28.605 1.00 95.00 257 THR A N 1
ATOM 1991 C CA . THR A 1 257 ? -11.874 -8.518 29.017 1.00 95.00 257 THR A CA 1
ATOM 1992 C C . THR A 1 257 ? -11.998 -7.004 28.989 1.00 95.00 257 THR A C 1
ATOM 1994 O O . THR A 1 257 ? -11.082 -6.281 29.381 1.00 95.00 257 THR A O 1
ATOM 1997 N N . VAL A 1 258 ? -13.125 -6.516 28.492 1.00 95.00 258 VAL A N 1
ATOM 1998 C CA . VAL A 1 258 ? -13.440 -5.094 28.365 1.00 95.00 258 VAL A CA 1
ATOM 1999 C C . VAL A 1 258 ? -14.688 -4.841 29.186 1.00 95.00 258 VAL A C 1
ATOM 2001 O O . VAL A 1 258 ? -15.665 -5.569 29.039 1.00 95.00 258 VAL A O 1
ATOM 2004 N N . LYS A 1 259 ? -14.642 -3.828 30.041 1.00 96.06 259 LYS A N 1
ATOM 2005 C CA . LYS A 1 259 ? -15.808 -3.225 30.669 1.00 96.06 259 LYS A CA 1
ATOM 2006 C C . LYS A 1 259 ? -16.196 -2.003 29.839 1.00 96.06 259 LYS A C 1
ATOM 2008 O O . LYS A 1 259 ? -15.349 -1.129 29.639 1.00 96.06 259 LYS A O 1
ATOM 2013 N N . THR A 1 260 ? -17.424 -1.960 29.338 1.00 95.19 260 THR A N 1
ATOM 2014 C CA . THR A 1 260 ? -17.947 -0.828 28.557 1.00 95.19 260 THR A CA 1
ATOM 2015 C C . THR A 1 260 ? -18.362 0.323 29.486 1.00 95.19 260 THR A C 1
ATOM 2017 O O . THR A 1 260 ? -18.582 0.088 30.682 1.00 95.19 260 THR A O 1
ATOM 2020 N N . PRO A 1 261 ? -18.482 1.570 28.991 1.00 95.62 261 PRO A N 1
ATOM 2021 C CA . PRO A 1 261 ? -19.053 2.689 29.743 1.00 95.62 261 PRO A CA 1
ATOM 2022 C C . PRO A 1 261 ? -20.458 2.427 30.291 1.00 95.62 261 PRO A C 1
ATOM 2024 O O . PRO A 1 261 ? -20.816 2.955 31.344 1.00 95.62 261 PRO A O 1
ATOM 2027 N N . ASP A 1 262 ? -21.221 1.561 29.622 1.00 93.62 262 ASP A N 1
ATOM 2028 C CA . ASP A 1 262 ? -22.562 1.135 30.033 1.00 93.62 262 ASP A CA 1
ATOM 2029 C C . ASP A 1 262 ? -22.551 -0.007 31.071 1.00 93.62 262 ASP A C 1
ATOM 2031 O O . ASP A 1 262 ? -23.583 -0.619 31.349 1.00 93.62 262 ASP A O 1
ATOM 2035 N N . GLU A 1 263 ? -21.392 -0.284 31.684 1.00 92.44 263 GLU A N 1
ATOM 2036 C CA . GLU A 1 263 ? -21.195 -1.313 32.716 1.00 92.44 263 GLU A CA 1
ATOM 2037 C C . GLU A 1 263 ? -21.486 -2.747 32.222 1.00 92.44 263 GLU A C 1
ATOM 2039 O O . GLU A 1 263 ? -21.771 -3.650 33.016 1.00 92.44 263 GLU A O 1
ATOM 2044 N N . LEU A 1 264 ? -21.382 -2.973 30.909 1.00 94.50 264 LEU A N 1
ATOM 2045 C CA . LEU A 1 264 ? -21.415 -4.297 30.290 1.00 94.50 264 LEU A CA 1
ATOM 2046 C C . LEU A 1 264 ? -19.996 -4.842 30.113 1.00 94.50 264 LEU A C 1
ATOM 2048 O O . LEU A 1 264 ? -19.000 -4.146 30.319 1.00 94.50 264 LEU A O 1
ATOM 2052 N N . TYR A 1 265 ? -19.902 -6.119 29.742 1.00 95.31 265 TYR A N 1
ATOM 2053 C CA . TYR A 1 265 ? -18.627 -6.811 29.607 1.00 95.31 265 TYR A CA 1
ATOM 2054 C C . TYR A 1 265 ? -18.520 -7.546 28.278 1.00 95.31 265 TYR A C 1
ATOM 2056 O O . TYR A 1 265 ? -19.428 -8.274 27.876 1.00 95.31 265 TYR A O 1
ATOM 2064 N N . ALA A 1 266 ? -17.356 -7.429 27.650 1.00 94.62 266 ALA A N 1
ATOM 2065 C CA . ALA A 1 266 ? -16.974 -8.190 26.472 1.00 94.62 266 ALA A CA 1
ATOM 2066 C C . ALA A 1 266 ? -15.658 -8.932 26.721 1.00 94.62 266 ALA A C 1
ATOM 2068 O O . ALA A 1 266 ? -14.839 -8.534 27.551 1.00 94.62 266 ALA A O 1
ATOM 2069 N N . LYS A 1 267 ? -15.421 -10.005 25.964 1.00 93.69 267 LYS A N 1
ATOM 2070 C CA . LYS A 1 267 ? -14.095 -10.617 25.837 1.00 93.69 267 LYS A CA 1
ATOM 2071 C C . LYS A 1 267 ? -13.678 -10.620 24.377 1.00 93.69 267 LYS A C 1
ATOM 2073 O O . LYS A 1 267 ? -14.482 -10.941 23.505 1.00 93.69 267 LYS A O 1
ATOM 2078 N N . PHE A 1 268 ? -12.412 -10.346 24.105 1.00 90.62 268 PHE A N 1
ATOM 2079 C CA . PHE A 1 268 ? -11.848 -10.512 22.772 1.00 90.62 268 PHE A CA 1
ATOM 2080 C C . PHE A 1 268 ? -10.415 -11.049 22.849 1.00 90.62 268 PHE A C 1
ATOM 2082 O O . PHE A 1 268 ? -9.759 -11.031 23.893 1.00 90.62 268 PHE A O 1
ATOM 2089 N N . ARG A 1 269 ? -9.939 -11.575 21.721 1.00 91.56 269 ARG A N 1
ATOM 2090 C CA . ARG A 1 269 ? -8.539 -11.954 21.516 1.00 91.56 269 ARG A CA 1
ATOM 2091 C C . ARG A 1 269 ? -8.069 -11.407 20.180 1.00 91.56 269 ARG A C 1
ATOM 2093 O O . ARG A 1 269 ? -8.840 -11.385 19.222 1.00 91.56 269 ARG A O 1
ATOM 2100 N N . VAL A 1 270 ? -6.800 -11.031 20.103 1.00 90.62 270 VAL A N 1
ATOM 2101 C CA . VAL A 1 270 ? -6.165 -10.728 18.820 1.00 90.62 270 VAL A CA 1
ATOM 2102 C C . VAL A 1 270 ? -5.756 -12.053 18.182 1.00 90.62 270 VAL A C 1
ATOM 2104 O O . VAL A 1 270 ? -5.038 -12.837 18.798 1.00 90.62 270 VAL A O 1
ATOM 2107 N N . ILE A 1 271 ? -6.261 -12.336 16.981 1.00 87.94 271 ILE A N 1
ATOM 2108 C CA . ILE A 1 271 ? -5.971 -13.591 16.263 1.00 87.94 271 ILE A CA 1
ATOM 2109 C C . ILE A 1 271 ? -4.709 -13.443 15.413 1.00 87.94 271 ILE A C 1
ATOM 2111 O O . ILE A 1 271 ? -3.888 -14.352 15.366 1.00 87.94 271 ILE A O 1
ATOM 2115 N N . SER A 1 272 ? -4.547 -12.288 14.771 1.00 84.31 272 SER A N 1
ATOM 2116 C CA . SER A 1 272 ? -3.369 -11.931 13.991 1.00 84.31 272 SER A CA 1
ATOM 2117 C C . SER A 1 272 ? -3.196 -10.414 13.980 1.00 84.31 272 SER A C 1
ATOM 2119 O O . SER A 1 272 ? -4.178 -9.679 14.067 1.00 84.31 272 SER A O 1
ATOM 2121 N N . TYR A 1 273 ? -1.949 -9.958 13.883 1.00 81.75 273 TYR A N 1
ATOM 2122 C CA . TYR A 1 273 ? -1.605 -8.557 13.601 1.00 81.75 273 TYR A CA 1
ATOM 2123 C C . TYR A 1 273 ? -1.370 -8.311 12.101 1.00 81.75 273 TYR A C 1
ATOM 2125 O O . TYR A 1 273 ? -1.478 -7.195 11.588 1.00 81.75 273 TYR A O 1
ATOM 2133 N N . TYR A 1 274 ? -1.046 -9.380 11.380 1.00 74.88 274 TYR A N 1
ATOM 2134 C CA . TYR A 1 274 ? -0.802 -9.377 9.946 1.00 74.88 274 TYR A CA 1
ATOM 2135 C C . TYR A 1 274 ? -2.036 -9.945 9.225 1.00 74.88 274 TYR A C 1
ATOM 2137 O O . TYR A 1 274 ? -2.748 -10.768 9.801 1.00 74.88 274 TYR A O 1
ATOM 2145 N N . ILE A 1 275 ? -2.327 -9.443 8.022 1.00 56.62 275 ILE A N 1
ATOM 2146 C CA . ILE A 1 275 ? -3.430 -9.953 7.187 1.00 56.62 275 ILE A CA 1
ATOM 2147 C C . ILE A 1 275 ? -2.840 -11.059 6.322 1.00 56.62 275 ILE A C 1
ATOM 2149 O O . ILE A 1 275 ? -1.683 -10.848 5.890 1.00 56.62 275 ILE A O 1
#

pLDDT: mean 89.46, std 9.55, range [45.81, 98.56]